Protein AF-A0A9J5Y6E5-F1 (afdb_monomer_lite)

InterPro domains:
  IPR007708 Lariat debranching enzyme, C-terminal [PF05011] (77-198)
  IPR007708 Lariat debranching enzyme, C-terminal [SM01124] (69-201)

Foldseek 3Di:
DDDDDDDPPPPAPAWDDFAADPDDPPPDPCVVCNVVRNPTDPVVNVVCLVVVDQEDEYEDPQDWDWDWAAHPPPRRIYTYTYAHDPDPPGRRDDDDDDDDDDDPPADFADLVVLLVCLQCLVQPDLDPDDGDCPPRDPDSVVSSVVSVVLCVVPNGGQDDDDDPDDDDDPVDDDDPPPCPDDDDRVSVVVSCVSSVHDPPNCVNVVVVVVVVVPDDDDDDDDDDDD

Organism: Solanum commersonii (NCBI:txid4109)

Radius of gyration: 23.19 Å; chains: 1; bounding box: 57×56×61 Å

Secondary structure (DSSP, 8-state):
---S------------B----S-----SSSHHHHHTT--B-HHHHHHHHHH--SEEEEESSSS-EEEEEE-TTTS-EEEEEEE--S-TT------------SS----B--HHHHHHHHHHGGG--SSSSPP--TT-----HHHHHHHHHHHHHH-SBPPPP---SPPP-TTS---S------PPPHHHHHHHHHTT---GGGHHHHHHHHHHHT------------

Sequence (226 aa):
VIQKGSAIFLKLILCDVIGSFTSCSLHEVCGAKIQEGTLGSKPAAKLLGKLRPPYWFSANLHYKFASLIQHERDGHSTKFLALDKCLPGRNFLHVIEIESRPGPHELQLDEEWLAITRKFNVVLPLKIRNANYNNVHLDIEQCRQFVRNKLQTRGSKSFEFVQTTPCYKPSQPVADAVFHGFYKNPQTKALLQFLELKYLLNKMSESRKLATSLAPLISGYSSFVP

pLDDT: mean 73.41, std 22.21, range [23.5, 97.56]

Structure (mmCIF, N/CA/C/O backbone):
data_AF-A0A9J5Y6E5-F1
#
_entry.id   AF-A0A9J5Y6E5-F1
#
loop_
_atom_site.group_PDB
_atom_site.id
_atom_site.type_symbol
_atom_site.label_atom_id
_atom_site.label_alt_id
_atom_site.label_comp_id
_atom_site.label_asym_id
_atom_site.label_entity_id
_atom_site.label_seq_id
_atom_site.pdbx_PDB_ins_code
_atom_site.Cartn_x
_atom_site.Cartn_y
_atom_site.Cartn_z
_atom_site.occupancy
_atom_site.B_iso_or_equiv
_atom_site.auth_seq_id
_atom_site.auth_comp_id
_atom_site.auth_asym_id
_atom_site.auth_atom_id
_atom_site.pdbx_PDB_model_num
ATOM 1 N N . VAL A 1 1 ? -2.997 -26.021 -11.895 1.00 27.75 1 VAL A N 1
ATOM 2 C CA . VAL A 1 1 ? -2.319 -26.553 -10.692 1.00 27.75 1 VAL A CA 1
ATOM 3 C C . VAL A 1 1 ? -1.356 -25.485 -10.199 1.00 27.75 1 VAL A C 1
ATOM 5 O O . VAL A 1 1 ? -0.268 -25.369 -10.735 1.00 27.75 1 VAL A O 1
ATOM 8 N N . ILE A 1 2 ? -1.798 -24.626 -9.279 1.00 25.48 2 ILE A N 1
ATOM 9 C CA . ILE A 1 2 ? -0.928 -23.661 -8.592 1.00 25.48 2 ILE A CA 1
ATOM 10 C C . ILE A 1 2 ? -0.803 -24.205 -7.171 1.00 25.48 2 ILE A C 1
ATOM 12 O O . ILE A 1 2 ? -1.691 -24.019 -6.343 1.00 25.48 2 ILE A O 1
ATOM 16 N N . GLN A 1 3 ? 0.226 -25.019 -6.946 1.00 23.50 3 GLN A N 1
ATOM 17 C CA . GLN A 1 3 ? 0.573 -25.521 -5.623 1.00 23.50 3 GLN A CA 1
ATOM 18 C C . GLN A 1 3 ? 1.440 -24.481 -4.906 1.00 23.50 3 GLN A C 1
ATOM 20 O O . GLN A 1 3 ? 2.432 -24.030 -5.460 1.00 23.50 3 GLN A O 1
ATOM 25 N N . LYS A 1 4 ? 1.035 -24.172 -3.667 1.00 27.47 4 LYS A N 1
ATOM 26 C CA . LYS A 1 4 ? 1.800 -23.602 -2.541 1.00 27.47 4 LYS A CA 1
ATOM 27 C C . LYS A 1 4 ? 2.600 -22.307 -2.793 1.00 27.47 4 LYS A C 1
ATOM 29 O O . LYS A 1 4 ? 3.643 -22.307 -3.427 1.00 27.47 4 LYS A O 1
ATOM 34 N N . GLY A 1 5 ? 2.177 -21.234 -2.115 1.00 28.88 5 GLY A N 1
ATOM 35 C CA . GLY A 1 5 ? 3.107 -20.222 -1.589 1.00 28.88 5 GLY A CA 1
ATOM 36 C C . GLY A 1 5 ? 3.267 -18.905 -2.353 1.00 28.88 5 GLY A C 1
ATOM 37 O O . GLY A 1 5 ? 4.147 -18.126 -2.005 1.00 28.88 5 GLY A O 1
ATOM 38 N N . SER A 1 6 ? 2.442 -18.594 -3.354 1.00 25.05 6 SER A N 1
ATOM 39 C CA . SER A 1 6 ? 2.534 -17.299 -4.048 1.00 25.05 6 SER A CA 1
ATOM 40 C C . SER A 1 6 ? 1.837 -16.182 -3.261 1.00 25.05 6 SER A C 1
ATOM 42 O O . SER A 1 6 ? 0.631 -15.973 -3.387 1.00 25.05 6 SER A O 1
ATOM 44 N N . ALA A 1 7 ? 2.595 -15.437 -2.455 1.00 28.09 7 ALA A N 1
ATOM 45 C CA . ALA A 1 7 ? 2.129 -14.184 -1.867 1.00 28.09 7 ALA A CA 1
ATOM 46 C C . ALA A 1 7 ? 2.185 -13.064 -2.923 1.00 28.09 7 ALA A C 1
ATOM 48 O O . ALA A 1 7 ? 3.253 -12.571 -3.278 1.00 28.09 7 ALA A O 1
ATOM 49 N N . ILE A 1 8 ? 1.024 -12.651 -3.434 1.00 25.92 8 ILE A N 1
ATOM 50 C CA . ILE A 1 8 ? 0.902 -11.479 -4.310 1.00 25.92 8 ILE A CA 1
ATOM 51 C C . ILE A 1 8 ? 0.836 -10.240 -3.411 1.00 25.92 8 ILE A C 1
ATOM 53 O O . ILE A 1 8 ? -0.225 -9.887 -2.897 1.00 25.92 8 ILE A O 1
ATOM 57 N N . PHE A 1 9 ? 1.966 -9.561 -3.208 1.00 28.69 9 PHE A N 1
ATOM 58 C CA . PHE A 1 9 ? 1.969 -8.226 -2.606 1.00 28.69 9 PHE A CA 1
ATOM 59 C C . PHE A 1 9 ? 1.496 -7.204 -3.643 1.00 28.69 9 PHE A C 1
ATOM 61 O O . PHE A 1 9 ? 2.287 -6.632 -4.390 1.00 28.69 9 PHE A O 1
ATOM 68 N N . LEU A 1 10 ? 0.187 -6.953 -3.694 1.00 25.31 10 LEU A N 1
ATOM 69 C CA . LEU A 1 10 ? -0.365 -5.864 -4.493 1.00 25.31 10 LEU A CA 1
ATOM 70 C C . LEU A 1 10 ? -0.386 -4.568 -3.668 1.00 25.31 10 LEU A C 1
ATOM 72 O O . LEU A 1 10 ? -1.420 -4.134 -3.169 1.00 25.31 10 LEU A O 1
ATOM 76 N N . LYS A 1 11 ? 0.775 -3.922 -3.541 1.00 30.53 11 LYS A N 1
ATOM 77 C CA . LYS A 1 11 ? 0.840 -2.480 -3.271 1.00 30.53 11 LYS A CA 1
ATOM 78 C C . LYS A 1 11 ? 1.456 -1.814 -4.494 1.00 30.53 11 LYS A C 1
ATOM 80 O O . LYS A 1 11 ? 2.628 -1.461 -4.510 1.00 30.53 11 LYS A O 1
ATOM 85 N N . LEU A 1 12 ? 0.643 -1.687 -5.542 1.00 29.25 12 LEU A N 1
ATOM 86 C CA . LEU A 1 12 ? 0.927 -0.821 -6.684 1.00 29.25 12 LEU A CA 1
ATOM 87 C C . LEU A 1 12 ? 0.921 0.631 -6.184 1.00 29.25 12 LEU A C 1
ATOM 89 O O . LEU A 1 12 ? -0.093 1.321 -6.233 1.00 29.25 12 LEU A O 1
ATOM 93 N N . ILE A 1 13 ? 2.061 1.104 -5.680 1.00 32.75 13 ILE A N 1
ATOM 94 C CA . ILE A 1 13 ? 2.377 2.528 -5.763 1.00 32.75 13 ILE A CA 1
ATOM 95 C C . ILE A 1 13 ? 2.759 2.752 -7.226 1.00 32.75 13 ILE A C 1
ATOM 97 O O . ILE A 1 13 ? 3.904 2.577 -7.631 1.00 32.75 13 ILE A O 1
ATOM 101 N N . LEU A 1 14 ? 1.750 3.072 -8.035 1.00 34.53 14 LEU A N 1
ATOM 102 C CA . LEU A 1 14 ? 1.916 3.626 -9.375 1.00 34.53 14 LEU A CA 1
ATOM 103 C C . LEU A 1 14 ? 2.527 5.022 -9.219 1.00 34.53 14 LEU A C 1
ATOM 105 O O . LEU A 1 14 ? 1.809 6.008 -9.113 1.00 34.53 14 LEU A O 1
ATOM 109 N N . CYS A 1 15 ? 3.848 5.092 -9.096 1.00 36.81 15 CYS A N 1
ATOM 110 C CA . CYS A 1 15 ? 4.644 6.302 -9.268 1.00 36.81 15 CYS A CA 1
ATOM 111 C C . CYS A 1 15 ? 6.101 5.864 -9.428 1.00 36.81 15 CYS A C 1
ATOM 113 O O . CYS A 1 15 ? 6.748 5.477 -8.455 1.00 36.81 15 CYS A O 1
ATOM 115 N N . ASP A 1 16 ? 6.567 5.882 -10.675 1.00 44.91 16 ASP A N 1
ATOM 116 C CA . ASP A 1 16 ? 7.889 5.432 -11.121 1.00 44.91 16 ASP A CA 1
ATOM 117 C C . ASP A 1 16 ? 9.028 5.999 -10.257 1.00 44.91 16 ASP A C 1
ATOM 119 O O . ASP A 1 16 ? 8.952 7.135 -9.817 1.00 44.91 16 ASP A O 1
ATOM 123 N N . VAL A 1 17 ? 10.114 5.263 -10.022 1.00 40.81 17 VAL A N 1
ATOM 124 C CA . VAL A 1 17 ? 11.347 5.807 -9.419 1.00 40.81 17 VAL A CA 1
ATOM 125 C C . VAL A 1 17 ? 12.462 5.650 -10.425 1.00 40.81 17 VAL A C 1
ATOM 127 O O . VAL A 1 17 ? 12.834 4.514 -10.696 1.00 40.81 17 VAL A O 1
ATOM 130 N N . ILE A 1 18 ? 13.001 6.750 -10.961 1.00 49.41 18 ILE A N 1
ATOM 131 C CA . ILE A 1 18 ? 14.228 6.697 -11.763 1.00 49.41 18 ILE A CA 1
ATOM 132 C C . ILE A 1 18 ? 15.154 7.873 -11.402 1.00 49.41 18 ILE A C 1
ATOM 134 O O . ILE A 1 18 ? 15.136 8.934 -12.008 1.00 49.41 18 ILE A O 1
ATOM 138 N N . GLY A 1 19 ? 15.977 7.677 -10.369 1.00 43.94 19 GLY A N 1
ATOM 139 C CA . GLY A 1 19 ? 17.182 8.486 -10.143 1.00 43.94 19 GLY A CA 1
ATOM 140 C C . GLY A 1 19 ? 18.378 7.887 -10.889 1.00 43.94 19 GLY A C 1
ATOM 141 O O . GLY A 1 19 ? 18.313 6.729 -11.282 1.00 43.94 19 GLY A O 1
ATOM 142 N N . SER A 1 20 ? 19.434 8.681 -11.087 1.00 40.78 20 SER A N 1
ATOM 143 C CA . SER A 1 20 ? 20.633 8.420 -11.903 1.00 40.78 20 SER A CA 1
ATOM 144 C C . SER A 1 20 ? 21.049 6.944 -12.006 1.00 40.78 20 SER A C 1
ATOM 146 O O . SER A 1 20 ? 21.792 6.438 -11.168 1.00 40.78 20 SER A O 1
ATOM 148 N N . PHE A 1 21 ? 20.599 6.256 -13.057 1.00 43.38 21 PHE A N 1
ATOM 149 C CA . PHE A 1 21 ? 21.116 4.939 -13.420 1.00 43.38 21 PHE A CA 1
ATOM 150 C C . PHE A 1 21 ? 22.245 5.123 -14.426 1.00 43.38 21 PHE A C 1
ATOM 152 O O . PHE A 1 21 ? 22.060 5.725 -15.485 1.00 43.38 21 PHE A O 1
ATOM 159 N N . THR A 1 22 ? 23.422 4.598 -14.106 1.00 37.22 22 THR A N 1
ATOM 160 C CA . THR A 1 22 ? 24.497 4.457 -15.079 1.00 37.22 22 THR A CA 1
ATOM 161 C C . THR A 1 22 ? 24.129 3.340 -16.059 1.00 37.22 22 THR A C 1
ATOM 163 O O . THR A 1 22 ? 23.853 2.213 -15.663 1.00 37.22 22 THR A O 1
ATOM 166 N N . SER A 1 23 ? 24.136 3.682 -17.352 1.00 39.38 23 SER A N 1
ATOM 167 C CA . SER A 1 23 ? 23.996 2.784 -18.508 1.00 39.38 23 SER A CA 1
ATOM 168 C C . SER A 1 23 ? 22.612 2.134 -18.713 1.00 39.38 23 SER A C 1
ATOM 170 O O . SER A 1 23 ? 22.350 1.021 -18.258 1.00 39.38 23 SER A O 1
ATOM 172 N N . CYS A 1 24 ? 21.757 2.756 -19.536 1.00 42.69 24 CYS A N 1
ATOM 173 C 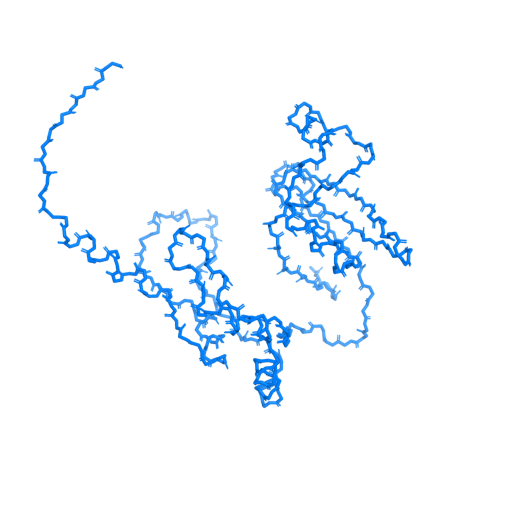CA . CYS A 1 24 ? 20.742 2.002 -20.277 1.00 42.69 24 CYS A CA 1
ATOM 174 C C . CYS A 1 24 ? 20.360 2.673 -21.607 1.00 42.69 24 CYS A C 1
ATOM 176 O O . CYS A 1 24 ? 20.047 3.864 -21.652 1.00 42.69 24 CYS A O 1
ATOM 178 N N . SER A 1 25 ? 20.352 1.879 -22.678 1.00 41.59 25 SER A N 1
ATOM 179 C CA . SER A 1 25 ? 19.931 2.239 -24.035 1.00 41.59 25 SER A CA 1
ATOM 180 C C . SER A 1 25 ? 18.402 2.362 -24.130 1.00 41.59 25 SER A C 1
ATOM 182 O O . SER A 1 25 ? 17.733 1.527 -24.733 1.00 41.59 25 SER A O 1
ATOM 184 N N . LEU A 1 26 ? 17.820 3.391 -23.508 1.00 47.84 26 LEU A N 1
ATOM 185 C CA . LEU A 1 26 ? 16.434 3.800 -23.762 1.00 47.84 26 LEU A CA 1
ATOM 186 C C . LEU A 1 26 ? 16.409 4.684 -25.017 1.00 47.84 26 LEU A C 1
ATOM 188 O O . LEU A 1 26 ? 16.769 5.859 -24.961 1.00 47.84 26 LEU A O 1
ATOM 192 N N . HIS A 1 27 ? 16.015 4.106 -26.154 1.00 48.53 27 HIS A N 1
ATOM 193 C CA . HIS A 1 27 ? 15.982 4.804 -27.442 1.00 48.53 27 HIS A CA 1
ATOM 194 C C . HIS A 1 27 ? 14.994 5.994 -27.428 1.00 48.53 27 HIS A C 1
ATOM 196 O O . HIS A 1 27 ? 13.832 5.863 -27.036 1.00 48.53 27 HIS A O 1
ATOM 202 N N . GLU A 1 28 ? 15.527 7.149 -27.836 1.00 45.44 28 GLU A N 1
ATOM 203 C CA . GLU A 1 28 ? 14.965 8.458 -28.235 1.00 45.44 28 GLU A CA 1
ATOM 204 C C . GLU A 1 28 ? 13.868 9.173 -27.418 1.00 45.44 28 GLU A C 1
ATOM 206 O O . GLU A 1 28 ? 13.916 10.397 -27.353 1.00 45.44 28 GLU A O 1
ATOM 211 N N . VAL A 1 29 ? 12.924 8.516 -26.732 1.00 49.75 29 VAL A N 1
ATOM 212 C CA . VAL A 1 29 ? 11.804 9.248 -26.077 1.00 49.75 29 VAL A CA 1
ATOM 213 C C . VAL A 1 29 ? 12.114 9.670 -24.635 1.00 49.75 29 VAL A C 1
ATOM 215 O O . VAL A 1 29 ? 11.637 10.699 -24.158 1.00 49.75 29 VAL A O 1
ATOM 218 N N . CYS A 1 30 ? 12.932 8.896 -23.920 1.00 51.22 30 CYS A N 1
ATOM 219 C CA . CYS A 1 30 ? 13.305 9.188 -22.528 1.00 51.22 30 CYS A CA 1
ATOM 220 C C . CYS A 1 30 ? 14.763 9.633 -22.361 1.00 51.22 30 CYS A C 1
ATOM 222 O O . CYS A 1 30 ? 15.149 9.983 -21.248 1.00 51.22 30 CYS A O 1
ATOM 224 N N . GLY A 1 31 ? 15.557 9.652 -23.439 1.00 55.81 31 GLY A N 1
ATOM 225 C CA . GLY A 1 31 ? 17.000 9.913 -23.391 1.00 55.81 31 GLY A CA 1
ATOM 226 C C . GLY A 1 31 ? 17.358 11.209 -22.659 1.00 55.81 31 GLY A C 1
ATOM 227 O O . GLY A 1 31 ? 18.171 11.178 -21.739 1.00 55.81 31 GLY A O 1
ATOM 228 N N . ALA A 1 32 ? 16.672 12.314 -22.973 1.00 56.31 32 ALA A N 1
ATOM 229 C CA . ALA A 1 32 ? 16.900 13.607 -22.321 1.00 56.31 32 ALA A CA 1
ATOM 230 C C . ALA A 1 32 ? 16.587 13.580 -20.811 1.00 56.31 32 ALA A C 1
ATOM 232 O O . ALA A 1 32 ? 17.405 13.992 -19.997 1.00 56.31 32 ALA A O 1
ATOM 233 N N . LYS A 1 33 ? 15.446 13.003 -20.403 1.00 52.47 33 LYS A N 1
ATOM 234 C CA . LYS A 1 33 ? 15.052 12.917 -18.980 1.00 52.47 33 LYS A CA 1
ATOM 235 C C . LYS A 1 33 ? 15.934 11.970 -18.167 1.00 52.47 33 LYS A C 1
ATOM 237 O O . LYS A 1 33 ? 16.063 12.137 -16.958 1.00 52.47 33 LYS A O 1
ATOM 242 N N . ILE A 1 34 ? 16.512 10.958 -18.811 1.00 61.00 34 ILE A N 1
ATOM 243 C CA . ILE A 1 34 ? 17.475 10.047 -18.183 1.00 61.00 34 ILE A CA 1
ATOM 244 C C . ILE A 1 34 ? 18.799 10.772 -17.959 1.00 61.00 34 ILE A C 1
ATOM 246 O O . ILE A 1 34 ? 19.334 10.706 -16.857 1.00 61.00 34 ILE A O 1
ATOM 250 N N . GLN A 1 35 ? 19.288 11.500 -18.968 1.00 53.88 35 GLN A N 1
ATOM 251 C CA . GLN A 1 35 ? 20.511 12.303 -18.866 1.00 53.88 35 GLN A CA 1
ATOM 252 C C . GLN A 1 35 ? 20.385 13.410 -17.811 1.00 53.88 35 GLN A C 1
ATOM 254 O O . GLN A 1 35 ? 21.325 13.653 -17.061 1.00 53.88 35 GLN A O 1
ATOM 259 N N . GLU A 1 36 ? 19.207 14.024 -17.691 1.00 60.44 36 GLU A N 1
ATOM 260 C CA . GLU A 1 36 ? 18.899 15.010 -16.649 1.00 60.44 36 GLU A CA 1
ATOM 261 C C . GLU A 1 36 ? 18.598 14.389 -15.269 1.00 60.44 36 GLU A C 1
ATOM 263 O O . GLU A 1 36 ? 18.453 15.114 -14.285 1.00 60.44 36 GLU A O 1
ATOM 268 N N . GLY A 1 37 ? 18.449 13.061 -15.170 1.00 63.09 37 GLY A N 1
ATOM 269 C CA . GLY A 1 37 ? 18.060 12.380 -13.929 1.00 63.09 37 GLY A CA 1
ATOM 270 C C . GLY A 1 37 ? 16.654 12.748 -13.425 1.00 63.09 37 GLY A C 1
ATOM 271 O O . GLY A 1 37 ? 16.382 12.676 -12.226 1.00 63.09 37 GLY A O 1
ATOM 272 N N . THR A 1 38 ? 15.760 13.183 -14.319 1.00 66.50 38 THR A N 1
ATOM 273 C CA . THR A 1 38 ? 14.402 13.663 -14.000 1.00 66.50 38 THR A CA 1
ATOM 274 C C . THR A 1 38 ? 13.301 12.647 -14.297 1.00 66.50 38 THR A C 1
ATOM 276 O O . THR A 1 38 ? 12.125 12.930 -14.052 1.00 66.50 38 THR A O 1
ATOM 279 N N . LEU A 1 39 ? 13.645 11.471 -14.828 1.00 72.69 39 LEU A N 1
ATOM 280 C CA . LEU A 1 39 ? 12.666 10.443 -15.162 1.00 72.69 39 LEU A CA 1
ATOM 281 C C . LEU A 1 39 ? 11.998 9.868 -13.890 1.00 72.69 39 LEU A C 1
ATOM 283 O O . LEU A 1 39 ? 12.629 9.591 -12.879 1.00 72.69 39 LEU A O 1
ATOM 287 N N . GLY A 1 40 ? 10.682 9.673 -13.926 1.00 78.06 40 GLY A N 1
ATOM 288 C CA . GLY A 1 40 ? 9.920 9.139 -12.794 1.00 78.06 40 GLY A CA 1
ATOM 289 C C . GLY A 1 40 ? 9.526 10.169 -11.723 1.00 78.06 40 GLY A C 1
ATOM 290 O O . GLY A 1 40 ? 9.392 11.364 -11.973 1.00 78.06 40 GLY A O 1
ATOM 291 N N . SER A 1 41 ? 9.239 9.684 -10.518 1.00 84.25 41 SER A N 1
ATOM 292 C CA . SER A 1 41 ? 8.577 10.395 -9.423 1.00 84.25 41 SER A CA 1
ATOM 293 C C . SER A 1 41 ? 9.565 10.733 -8.310 1.00 84.25 41 SER A C 1
ATOM 295 O O . SER A 1 41 ? 10.013 9.873 -7.547 1.00 84.25 41 SER A O 1
ATOM 297 N N . LYS A 1 42 ? 9.860 12.031 -8.164 1.00 84.44 42 LYS A N 1
ATOM 298 C CA . LYS A 1 42 ? 10.717 12.561 -7.088 1.00 84.44 42 LYS A CA 1
ATOM 299 C C . LYS A 1 42 ? 10.244 12.145 -5.679 1.00 84.44 42 LYS A C 1
ATOM 301 O O . LYS A 1 42 ? 11.087 11.732 -4.881 1.00 84.44 42 LYS A O 1
ATOM 306 N N . PRO A 1 43 ? 8.936 12.198 -5.335 1.00 85.81 43 PRO A N 1
ATOM 307 C CA . PRO A 1 43 ? 8.451 11.688 -4.050 1.00 85.81 43 PRO A CA 1
ATOM 308 C C . PRO A 1 43 ? 8.746 10.203 -3.836 1.00 85.81 43 PRO A C 1
ATOM 310 O O . PRO A 1 43 ? 9.165 9.816 -2.746 1.00 85.81 43 PRO A O 1
ATOM 313 N N . ALA A 1 44 ? 8.563 9.379 -4.869 1.00 86.56 44 ALA A N 1
ATOM 314 C CA . ALA A 1 44 ? 8.817 7.949 -4.783 1.00 86.56 44 ALA A CA 1
ATOM 315 C C . ALA A 1 44 ? 10.319 7.659 -4.620 1.00 86.56 44 ALA A C 1
ATOM 317 O O . ALA A 1 44 ? 10.685 6.843 -3.780 1.00 86.56 44 ALA A O 1
ATOM 318 N N . ALA A 1 45 ? 11.195 8.400 -5.311 1.00 85.69 45 ALA A N 1
ATOM 319 C CA . ALA A 1 45 ? 12.646 8.309 -5.128 1.00 85.69 45 ALA A CA 1
ATOM 320 C C . ALA A 1 45 ? 13.064 8.659 -3.690 1.00 85.69 45 ALA A C 1
ATOM 322 O O . ALA A 1 45 ? 13.849 7.946 -3.064 1.00 85.69 45 ALA A O 1
ATOM 323 N N . LYS A 1 46 ? 12.467 9.713 -3.117 1.00 88.62 46 LYS A N 1
ATOM 324 C CA . LYS A 1 46 ? 12.674 10.087 -1.711 1.00 88.62 46 LYS A CA 1
ATOM 325 C C . LYS A 1 46 ? 12.198 8.995 -0.749 1.00 88.62 46 LYS A C 1
ATOM 327 O O . LYS A 1 46 ? 12.843 8.773 0.273 1.00 88.62 46 LYS A O 1
ATOM 332 N N . LEU A 1 47 ? 11.081 8.326 -1.043 1.00 90.88 47 LEU A N 1
ATOM 333 C CA . LEU A 1 47 ? 10.596 7.196 -0.244 1.00 90.88 47 LEU A CA 1
ATOM 334 C C . LEU A 1 47 ? 11.511 5.980 -0.366 1.00 90.88 47 LEU A C 1
ATOM 336 O O . LEU A 1 47 ? 11.825 5.381 0.655 1.00 90.88 47 LEU A O 1
ATOM 340 N N . LEU A 1 48 ? 11.985 5.655 -1.568 1.00 89.81 48 LEU A N 1
ATOM 341 C CA . LEU A 1 48 ? 12.929 4.567 -1.795 1.00 89.81 48 LEU A CA 1
ATOM 342 C C . LEU A 1 48 ? 14.216 4.769 -0.985 1.00 89.81 48 LEU A C 1
ATOM 344 O O . LEU A 1 48 ? 14.626 3.859 -0.271 1.00 89.81 48 LEU A O 1
ATOM 348 N N . GLY A 1 49 ? 14.807 5.967 -1.031 1.00 89.00 49 GLY A N 1
ATOM 349 C CA . GLY A 1 49 ? 16.019 6.279 -0.264 1.00 89.00 49 GLY A CA 1
ATOM 350 C C . GLY A 1 49 ? 15.810 6.281 1.256 1.00 89.00 49 GLY A C 1
ATOM 351 O O . GLY A 1 49 ? 16.749 6.037 2.007 1.00 89.00 49 GLY A O 1
ATOM 352 N N . LYS A 1 50 ? 14.580 6.526 1.731 1.00 91.06 50 LYS A N 1
ATOM 353 C CA . LYS A 1 50 ? 14.237 6.477 3.162 1.00 91.06 50 LYS A CA 1
ATOM 354 C C . LYS A 1 50 ? 13.937 5.063 3.655 1.00 91.06 50 LYS A C 1
ATOM 356 O O . LYS A 1 50 ? 14.492 4.642 4.664 1.00 91.06 50 LYS A O 1
ATOM 361 N N . LEU A 1 51 ? 13.034 4.363 2.970 1.00 91.81 51 LEU A N 1
ATOM 362 C CA . LEU A 1 51 ? 12.521 3.053 3.376 1.00 91.81 51 LEU A CA 1
ATOM 363 C C . LEU A 1 51 ? 13.498 1.926 3.043 1.00 91.81 51 LEU A C 1
ATOM 365 O O . LEU A 1 51 ? 13.542 0.944 3.773 1.00 91.81 51 LEU A O 1
ATOM 369 N N . ARG A 1 52 ? 14.264 2.074 1.953 1.00 92.12 52 ARG A N 1
ATOM 370 C CA . ARG A 1 52 ? 15.308 1.139 1.507 1.00 92.12 52 ARG A CA 1
ATOM 371 C C . ARG A 1 52 ? 14.847 -0.331 1.536 1.00 92.12 52 ARG A C 1
ATOM 373 O O . ARG A 1 52 ? 15.530 -1.174 2.114 1.00 92.12 52 ARG A O 1
ATOM 380 N N . PRO A 1 53 ? 13.670 -0.657 0.965 1.00 93.38 53 PRO A N 1
ATOM 381 C CA . PRO A 1 53 ? 13.139 -2.012 1.023 1.00 93.38 53 PRO A CA 1
ATOM 382 C C . PRO A 1 53 ? 14.025 -2.983 0.227 1.00 93.38 53 PRO A C 1
ATOM 384 O O . PRO A 1 53 ? 14.687 -2.567 -0.721 1.00 93.38 53 PRO A O 1
ATOM 387 N N . PRO A 1 54 ? 14.000 -4.292 0.517 1.00 92.19 54 PRO A N 1
ATOM 388 C CA . PRO A 1 54 ? 14.758 -5.281 -0.258 1.00 92.19 54 PRO A CA 1
ATOM 389 C C . PRO A 1 54 ? 14.302 -5.369 -1.724 1.00 92.19 54 PRO A C 1
ATOM 391 O O . PRO A 1 54 ? 15.102 -5.670 -2.610 1.00 92.19 54 PRO A O 1
ATOM 394 N N . TYR A 1 55 ? 13.029 -5.062 -1.989 1.00 93.25 55 TYR A N 1
ATOM 395 C CA . TYR A 1 55 ? 12.428 -5.065 -3.319 1.00 93.25 55 TYR A CA 1
ATOM 396 C C . TYR A 1 55 ? 11.615 -3.790 -3.557 1.00 93.25 55 TYR A C 1
ATOM 398 O O . TYR A 1 55 ? 10.915 -3.318 -2.659 1.00 93.25 55 TYR A O 1
ATOM 406 N N . TRP A 1 56 ? 11.670 -3.263 -4.780 1.00 93.50 56 TRP A N 1
ATOM 407 C CA . TRP A 1 56 ? 10.822 -2.164 -5.239 1.00 93.50 56 TRP A CA 1
ATOM 408 C C . TRP A 1 56 ? 10.229 -2.499 -6.605 1.00 93.50 56 TRP A C 1
ATOM 410 O O . TRP A 1 56 ? 10.952 -2.603 -7.596 1.00 93.50 56 TRP A O 1
ATOM 420 N N . PHE A 1 57 ? 8.907 -2.646 -6.661 1.00 91.75 57 PHE A N 1
ATOM 421 C CA . PHE A 1 57 ? 8.191 -2.937 -7.900 1.00 91.75 57 PHE A CA 1
ATOM 422 C C . PHE A 1 57 ? 7.560 -1.673 -8.460 1.00 91.75 57 PHE A C 1
ATOM 424 O O . PHE A 1 57 ? 6.959 -0.885 -7.729 1.00 91.75 57 PHE A O 1
ATOM 431 N N . SER A 1 58 ? 7.686 -1.492 -9.768 1.00 88.50 58 SER A N 1
ATOM 432 C CA . SER A 1 58 ? 7.089 -0.380 -10.488 1.00 88.50 58 SER A CA 1
ATOM 433 C C . SER A 1 58 ? 6.456 -0.850 -11.796 1.00 88.50 58 SER A C 1
ATOM 435 O O . SER A 1 58 ? 6.694 -1.955 -12.280 1.00 88.50 58 SER A O 1
ATOM 437 N N . ALA A 1 59 ? 5.595 -0.019 -12.350 1.00 82.25 59 ALA A N 1
ATOM 438 C CA . ALA A 1 59 ? 4.943 -0.203 -13.635 1.00 82.25 59 ALA A CA 1
ATOM 439 C C . ALA A 1 59 ? 4.389 1.163 -14.025 1.00 82.25 59 ALA A C 1
ATOM 441 O O . ALA A 1 59 ? 3.917 1.856 -13.126 1.00 82.25 59 ALA A O 1
ATOM 442 N N . ASN A 1 60 ? 4.448 1.509 -15.316 1.00 80.81 60 ASN A N 1
ATOM 443 C CA . ASN A 1 60 ? 3.782 2.651 -15.980 1.00 80.81 60 ASN A CA 1
ATOM 444 C C . ASN A 1 60 ? 4.522 3.010 -17.282 1.00 80.81 60 ASN A C 1
ATOM 446 O O . ASN A 1 60 ? 3.898 3.302 -18.293 1.00 80.81 60 ASN A O 1
ATOM 450 N N . LEU A 1 61 ? 5.853 2.887 -17.298 1.00 80.69 61 LEU A N 1
ATOM 451 C CA . LEU A 1 61 ? 6.686 3.197 -18.472 1.00 80.69 61 LEU A CA 1
ATOM 452 C C . LEU A 1 61 ? 6.586 2.178 -19.624 1.00 80.69 61 LEU A C 1
ATOM 454 O O . LEU A 1 61 ? 7.250 2.348 -20.641 1.00 80.69 61 LEU A O 1
ATOM 458 N N . HIS A 1 62 ? 5.761 1.133 -19.478 1.00 83.25 62 HIS A N 1
ATOM 459 C CA . HIS A 1 62 ? 5.546 0.082 -20.485 1.00 83.25 62 HIS A CA 1
ATOM 460 C C . HIS A 1 62 ? 6.854 -0.534 -21.006 1.00 83.25 62 HIS A C 1
ATOM 462 O O . HIS A 1 62 ? 7.023 -0.751 -22.206 1.00 83.25 62 HIS A O 1
ATOM 468 N N . TYR A 1 63 ? 7.789 -0.773 -20.088 1.00 82.44 63 TYR A N 1
ATOM 469 C CA . TYR A 1 63 ? 9.077 -1.377 -20.380 1.00 82.44 63 TYR A CA 1
ATOM 470 C C . TYR A 1 63 ? 9.534 -2.190 -19.173 1.00 82.44 63 TYR A C 1
ATOM 472 O O . TYR A 1 63 ? 9.504 -1.701 -18.039 1.00 82.44 63 TYR A O 1
ATOM 480 N N . LYS A 1 64 ? 9.952 -3.437 -19.412 1.00 85.50 64 LYS A N 1
ATOM 481 C CA . LYS A 1 64 ? 10.529 -4.269 -18.357 1.00 85.50 64 LYS A CA 1
ATOM 482 C C . LYS A 1 64 ? 11.965 -3.829 -18.093 1.00 85.50 64 LYS A C 1
ATOM 484 O O . LYS A 1 64 ? 12.810 -3.919 -18.976 1.00 85.50 64 LYS A O 1
ATOM 489 N N . PHE A 1 65 ? 12.252 -3.425 -16.862 1.00 86.50 65 PHE A N 1
ATOM 490 C CA . PHE A 1 65 ? 13.584 -2.989 -16.451 1.00 86.50 65 PHE A CA 1
ATOM 491 C C . PHE A 1 65 ? 13.901 -3.517 -15.058 1.00 86.50 65 PHE A C 1
ATOM 493 O O . PHE A 1 65 ? 13.087 -3.387 -14.149 1.00 86.50 65 PHE A O 1
ATOM 500 N N . ALA A 1 66 ? 15.078 -4.109 -14.889 1.00 90.88 66 ALA A N 1
ATOM 501 C CA . ALA A 1 66 ? 15.560 -4.581 -13.600 1.00 90.88 66 ALA A CA 1
ATOM 502 C C . ALA A 1 66 ? 16.874 -3.879 -13.269 1.00 90.88 66 ALA A C 1
ATOM 504 O O . ALA A 1 66 ? 17.738 -3.752 -14.133 1.00 90.88 66 ALA A O 1
ATOM 505 N N . SER A 1 67 ? 17.023 -3.436 -12.024 1.00 90.75 67 SER A N 1
ATOM 506 C CA . SER A 1 67 ? 18.247 -2.794 -11.548 1.00 90.75 67 SER A CA 1
ATOM 507 C C . SER A 1 67 ? 18.486 -3.101 -10.081 1.00 90.75 67 SER A C 1
ATOM 509 O O . SER A 1 67 ? 17.555 -3.373 -9.323 1.00 90.75 67 SER A O 1
ATOM 511 N N . LEU A 1 68 ? 19.745 -3.004 -9.669 1.00 91.38 68 LEU A N 1
ATOM 512 C CA . LEU A 1 68 ? 20.130 -2.998 -8.268 1.00 91.38 68 LEU A CA 1
ATOM 513 C C . LEU A 1 68 ? 20.391 -1.554 -7.838 1.00 91.38 68 LEU A C 1
ATOM 515 O O . LEU A 1 68 ? 21.150 -0.843 -8.489 1.00 91.38 68 LEU A O 1
ATOM 519 N N . ILE A 1 69 ? 19.735 -1.109 -6.772 1.00 89.50 69 ILE A N 1
ATOM 520 C CA . ILE A 1 69 ? 19.902 0.240 -6.229 1.00 89.50 69 ILE A CA 1
ATOM 521 C C . ILE A 1 69 ? 20.716 0.116 -4.954 1.00 89.50 69 ILE A C 1
ATOM 523 O O . ILE A 1 69 ? 20.229 -0.429 -3.964 1.00 89.50 69 ILE A O 1
ATOM 527 N N . GLN A 1 70 ? 21.957 0.591 -5.000 1.00 90.31 70 GLN A N 1
ATOM 528 C CA . GLN A 1 70 ? 22.870 0.549 -3.867 1.00 90.31 70 GLN A CA 1
ATOM 529 C C . GLN A 1 70 ? 22.581 1.719 -2.920 1.00 90.31 70 GLN A C 1
ATOM 531 O O . GLN A 1 70 ? 22.548 2.871 -3.350 1.00 90.31 70 GLN A O 1
ATOM 536 N N . HIS A 1 71 ? 22.386 1.437 -1.630 1.00 89.50 71 HIS A N 1
ATOM 537 C CA . HIS A 1 71 ? 22.234 2.470 -0.604 1.00 89.50 71 HIS A CA 1
ATOM 538 C C . HIS A 1 71 ? 23.575 2.693 0.098 1.00 89.50 71 HIS A C 1
ATOM 540 O O . HIS A 1 71 ? 24.152 1.759 0.650 1.00 89.50 71 HIS A O 1
ATOM 546 N N . GLU A 1 72 ? 24.061 3.935 0.109 1.00 79.12 72 GLU A N 1
ATOM 547 C CA . GLU A 1 72 ? 25.422 4.280 0.562 1.00 79.12 72 GLU A CA 1
ATOM 548 C C . GLU A 1 72 ? 25.700 3.940 2.030 1.00 79.12 72 GLU A C 1
ATOM 550 O O . GLU A 1 72 ? 26.828 3.632 2.399 1.00 79.12 72 GLU A O 1
ATOM 555 N N . ARG A 1 73 ? 24.675 4.015 2.885 1.00 71.38 73 ARG A N 1
ATOM 556 C CA . ARG A 1 73 ? 24.888 4.110 4.332 1.00 71.38 73 ARG A CA 1
ATOM 557 C C . ARG A 1 73 ? 25.201 2.770 5.013 1.00 71.38 73 ARG A C 1
ATOM 559 O O . ARG A 1 73 ? 25.860 2.788 6.038 1.00 71.38 73 ARG A O 1
ATOM 566 N N . ASP A 1 74 ? 24.779 1.643 4.430 1.00 73.31 74 ASP A N 1
ATOM 567 C CA . ASP A 1 74 ? 24.810 0.331 5.106 1.00 73.31 74 ASP A CA 1
ATOM 568 C C . ASP A 1 74 ? 25.138 -0.853 4.165 1.00 73.31 74 ASP A C 1
ATOM 570 O O . ASP A 1 74 ? 24.941 -2.010 4.526 1.00 73.31 74 ASP A O 1
ATOM 574 N N . GLY A 1 75 ? 25.539 -0.606 2.911 1.00 79.06 75 GLY A N 1
ATOM 575 C CA . GLY A 1 75 ? 25.776 -1.674 1.921 1.00 79.06 75 GLY A CA 1
ATOM 576 C C . GLY A 1 75 ? 24.516 -2.435 1.467 1.00 79.06 75 GLY A C 1
ATOM 577 O O . GLY A 1 75 ? 24.586 -3.271 0.565 1.00 79.06 75 GLY A O 1
ATOM 578 N N . HIS A 1 76 ? 23.353 -2.127 2.047 1.00 87.88 76 HIS A N 1
ATOM 579 C CA . HIS A 1 76 ? 22.059 -2.643 1.622 1.00 87.88 76 HIS A CA 1
ATOM 580 C C . HIS A 1 76 ? 21.731 -2.216 0.192 1.00 87.88 76 HIS A C 1
ATOM 582 O O . HIS A 1 76 ? 22.017 -1.095 -0.233 1.00 87.88 76 HIS A O 1
ATOM 588 N N . SER A 1 77 ? 21.060 -3.103 -0.536 1.00 92.69 77 SER A N 1
ATOM 589 C CA . SER A 1 77 ? 20.592 -2.838 -1.889 1.00 92.69 77 SER A CA 1
ATOM 590 C C . SER A 1 77 ? 19.110 -3.157 -2.040 1.00 92.69 77 SER A C 1
ATOM 592 O O . SER A 1 77 ? 18.573 -4.063 -1.400 1.00 92.69 77 SER A O 1
ATOM 594 N N . THR A 1 78 ? 18.441 -2.394 -2.898 1.00 93.38 78 THR A N 1
ATOM 595 C CA . THR A 1 78 ? 17.068 -2.668 -3.321 1.00 93.38 78 THR A CA 1
ATOM 596 C C . THR A 1 78 ? 17.083 -3.277 -4.712 1.00 93.38 78 THR A C 1
ATOM 598 O O . THR A 1 78 ? 17.608 -2.678 -5.651 1.00 93.38 78 THR A O 1
ATOM 601 N N . LYS A 1 79 ? 16.446 -4.438 -4.870 1.00 93.44 79 LYS A N 1
ATOM 602 C CA . LYS A 1 79 ? 16.161 -5.024 -6.182 1.00 93.44 79 LYS A CA 1
ATOM 603 C C . LYS A 1 79 ? 14.958 -4.303 -6.790 1.00 93.44 79 LYS A C 1
ATOM 605 O O . LYS A 1 79 ? 13.825 -4.478 -6.340 1.00 93.44 79 LYS A O 1
ATOM 610 N N . PHE A 1 80 ? 15.210 -3.463 -7.784 1.00 92.12 80 PHE A N 1
ATOM 611 C CA . PHE A 1 80 ? 14.186 -2.726 -8.512 1.00 92.12 80 PHE A CA 1
ATOM 612 C C . PHE A 1 80 ? 13.718 -3.525 -9.727 1.00 92.12 80 PHE A C 1
ATOM 614 O O . PHE A 1 80 ? 14.542 -4.014 -10.501 1.00 92.12 80 PHE A O 1
ATOM 621 N N . LEU A 1 81 ? 12.403 -3.616 -9.922 1.00 91.31 81 LEU A N 1
ATOM 622 C CA . LEU A 1 81 ? 11.802 -4.229 -11.102 1.00 91.31 81 LEU A CA 1
ATOM 623 C C . LEU A 1 81 ? 10.611 -3.401 -11.594 1.00 91.31 81 LEU A C 1
ATOM 625 O O . LEU A 1 81 ? 9.586 -3.309 -10.920 1.00 91.31 81 LEU A O 1
ATOM 629 N N . ALA A 1 82 ? 10.734 -2.853 -12.799 1.00 90.00 82 ALA A N 1
ATOM 630 C CA . ALA A 1 82 ? 9.627 -2.315 -13.573 1.00 90.00 82 ALA A CA 1
ATOM 631 C C . ALA A 1 82 ? 9.066 -3.385 -14.520 1.00 90.00 82 ALA A C 1
ATOM 633 O O . ALA A 1 82 ? 9.834 -4.106 -15.161 1.00 90.00 82 ALA A O 1
ATOM 634 N N . LEU A 1 83 ? 7.738 -3.484 -14.611 1.00 88.06 83 LEU A N 1
ATOM 635 C CA . LEU A 1 83 ? 7.037 -4.404 -15.512 1.00 88.06 83 LEU A CA 1
ATOM 636 C C . LEU A 1 83 ? 6.409 -3.676 -16.708 1.00 88.06 83 LEU A C 1
ATOM 638 O O . LEU A 1 83 ? 6.023 -2.507 -16.628 1.00 88.06 83 LEU A O 1
ATOM 642 N N . ASP A 1 84 ? 6.289 -4.405 -17.818 1.00 85.25 84 ASP A N 1
ATOM 643 C CA . ASP A 1 84 ? 5.605 -3.951 -19.030 1.00 85.25 84 ASP A CA 1
ATOM 644 C C . ASP A 1 84 ? 4.081 -4.150 -18.925 1.00 85.25 84 ASP A C 1
ATOM 646 O O . ASP A 1 84 ? 3.567 -4.835 -18.039 1.00 85.25 84 ASP A O 1
ATOM 650 N N . LYS A 1 85 ? 3.339 -3.558 -19.858 1.00 84.25 85 LYS A N 1
ATOM 651 C CA . LYS A 1 85 ? 1.896 -3.728 -19.993 1.00 84.25 85 LYS A CA 1
ATOM 652 C C . LYS A 1 85 ? 1.562 -5.131 -20.499 1.00 84.25 85 LYS A C 1
ATOM 654 O O . LYS A 1 85 ? 2.259 -5.670 -21.358 1.00 84.25 85 LYS A O 1
ATOM 659 N N . CYS A 1 86 ? 0.435 -5.671 -20.034 1.00 86.69 86 CYS A N 1
ATOM 660 C CA . CYS A 1 86 ? -0.139 -6.949 -20.464 1.00 86.69 86 CYS A CA 1
ATOM 661 C C . CYS A 1 86 ? -0.656 -6.902 -21.915 1.00 86.69 86 CYS A C 1
ATOM 663 O O . CYS A 1 86 ? -1.860 -6.951 -22.157 1.00 86.69 86 CYS A O 1
ATOM 665 N N . LEU A 1 87 ? 0.251 -6.750 -22.879 1.00 82.19 87 LEU A N 1
ATOM 666 C CA . LEU A 1 87 ? -0.019 -6.795 -24.313 1.00 82.19 87 LEU A CA 1
ATOM 667 C C . LEU A 1 87 ? 0.607 -8.054 -24.932 1.00 82.19 87 LEU A C 1
ATOM 669 O O . LEU A 1 87 ? 1.591 -8.573 -24.392 1.00 82.19 87 LEU A O 1
ATOM 673 N N . PRO A 1 88 ? 0.075 -8.538 -26.069 1.00 83.50 88 PRO A N 1
ATOM 674 C CA . PRO A 1 88 ? 0.653 -9.670 -26.786 1.00 83.50 88 PRO A CA 1
ATOM 675 C C . PRO A 1 88 ? 2.150 -9.47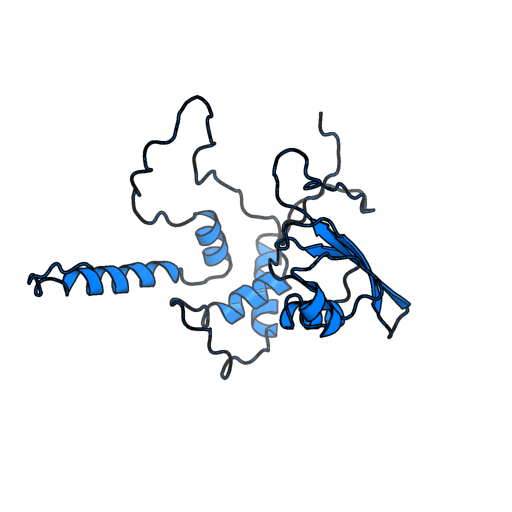9 -27.066 1.00 83.50 88 PRO A C 1
ATOM 677 O O . PRO A 1 88 ? 2.581 -8.396 -27.460 1.00 83.50 88 PRO A O 1
ATOM 680 N N . GLY A 1 89 ? 2.940 -10.533 -26.845 1.00 82.31 89 GLY A N 1
ATOM 681 C CA . GLY A 1 89 ? 4.384 -10.540 -27.110 1.00 82.31 89 GLY A CA 1
ATOM 682 C C . GLY A 1 89 ? 5.249 -9.746 -26.123 1.00 82.31 89 GLY A C 1
ATOM 683 O O . GLY A 1 89 ? 6.443 -9.597 -26.369 1.00 82.31 89 GLY A O 1
ATOM 684 N N . ARG A 1 90 ? 4.688 -9.229 -25.018 1.00 83.00 90 ARG A N 1
ATOM 685 C CA . ARG A 1 90 ? 5.435 -8.435 -24.027 1.00 83.00 90 ARG A CA 1
ATOM 686 C C . ARG A 1 90 ? 5.735 -9.190 -22.737 1.00 83.00 90 ARG A C 1
ATOM 688 O O . ARG A 1 90 ? 4.998 -10.077 -22.316 1.00 83.00 90 ARG A O 1
ATOM 695 N N . ASN A 1 91 ? 6.800 -8.767 -22.060 1.00 77.69 91 ASN A N 1
ATOM 696 C CA . ASN A 1 91 ? 7.243 -9.331 -20.785 1.00 77.69 91 ASN A CA 1
ATOM 697 C C . ASN A 1 91 ? 6.566 -8.626 -19.598 1.00 77.69 91 ASN A C 1
ATOM 699 O O . ASN A 1 91 ? 7.191 -7.834 -18.892 1.00 77.69 91 ASN A O 1
ATOM 703 N N . PHE A 1 92 ? 5.280 -8.906 -19.386 1.00 84.56 92 PHE A N 1
ATOM 704 C CA . PHE A 1 92 ? 4.458 -8.239 -18.366 1.00 84.56 92 PHE A CA 1
ATOM 705 C C . PHE A 1 92 ? 4.405 -8.960 -17.010 1.00 84.56 92 PHE A C 1
ATOM 707 O O . PHE A 1 92 ? 4.000 -8.364 -16.016 1.00 84.56 92 PHE A O 1
ATOM 714 N N . LEU A 1 93 ? 4.803 -10.235 -16.950 1.00 87.81 93 LEU A N 1
ATOM 715 C CA . LEU A 1 93 ? 4.766 -11.046 -15.732 1.00 87.81 93 LEU A CA 1
ATOM 716 C C . LEU A 1 93 ? 6.176 -11.466 -15.314 1.00 87.81 93 LEU A C 1
ATOM 718 O O . LEU A 1 93 ? 6.990 -11.897 -16.132 1.00 87.81 93 LEU A O 1
ATOM 722 N N . HIS A 1 94 ? 6.450 -11.366 -14.018 1.00 87.44 94 HIS A N 1
ATOM 723 C CA . HIS A 1 94 ? 7.658 -11.893 -13.406 1.00 87.44 94 HIS A CA 1
ATOM 724 C C . HIS A 1 94 ? 7.296 -12.556 -12.080 1.00 87.44 94 HIS A C 1
ATOM 726 O O . HIS A 1 94 ? 6.603 -11.960 -11.258 1.00 87.44 94 HIS A O 1
ATOM 732 N N . VAL A 1 95 ? 7.748 -13.793 -11.898 1.00 89.56 95 VAL A N 1
ATOM 733 C CA . VAL A 1 95 ? 7.558 -14.555 -10.664 1.00 89.56 95 VAL A CA 1
ATOM 734 C C . VAL A 1 95 ? 8.865 -14.501 -9.892 1.00 89.56 95 VAL A C 1
ATOM 736 O O . VAL A 1 95 ? 9.922 -14.777 -10.455 1.00 89.56 95 VAL A O 1
ATOM 739 N N . ILE A 1 96 ? 8.780 -14.122 -8.622 1.00 89.31 96 ILE A N 1
ATOM 740 C CA . ILE A 1 96 ? 9.912 -14.095 -7.700 1.00 89.31 96 ILE A CA 1
ATOM 741 C C . ILE A 1 96 ? 9.658 -15.077 -6.572 1.00 89.31 96 ILE A C 1
ATOM 743 O O . ILE A 1 96 ? 8.522 -15.246 -6.125 1.00 89.31 96 ILE A O 1
ATOM 747 N N . GLU A 1 97 ? 10.733 -15.682 -6.097 1.00 88.81 97 GLU A N 1
ATOM 748 C CA . GLU A 1 97 ? 10.719 -16.513 -4.907 1.00 88.81 97 GLU A CA 1
ATOM 749 C C . GLU A 1 97 ? 11.235 -15.688 -3.728 1.00 88.81 97 GLU A C 1
ATOM 751 O O . GLU A 1 97 ? 12.288 -15.050 -3.805 1.00 88.81 97 GLU A O 1
ATOM 756 N N . ILE A 1 98 ? 10.444 -15.637 -2.658 1.00 88.62 98 ILE A N 1
ATOM 757 C CA . ILE A 1 98 ? 10.784 -14.928 -1.428 1.00 88.62 98 ILE A CA 1
ATOM 758 C C . ILE A 1 98 ? 10.755 -15.949 -0.303 1.00 88.62 98 ILE A C 1
ATOM 760 O O . ILE A 1 98 ? 9.717 -16.556 -0.029 1.00 88.62 98 ILE A O 1
ATOM 764 N N . GLU A 1 99 ? 11.895 -16.107 0.360 1.00 88.81 99 GLU A N 1
ATOM 765 C CA . GLU A 1 99 ? 11.998 -16.938 1.550 1.00 88.81 99 GLU A CA 1
ATOM 766 C C . GLU A 1 99 ? 11.036 -16.430 2.626 1.00 88.81 99 GLU A C 1
ATOM 768 O O . GLU A 1 99 ? 10.979 -15.239 2.945 1.00 88.81 99 GLU A O 1
ATOM 773 N N . SER A 1 100 ? 10.253 -17.343 3.191 1.00 86.44 100 SER A N 1
ATOM 774 C CA . SER A 1 100 ? 9.289 -17.019 4.235 1.00 86.44 100 SER A CA 1
ATOM 775 C C . SER A 1 100 ? 9.302 -18.085 5.318 1.00 86.44 100 SER A C 1
ATOM 777 O O . SER A 1 100 ? 9.669 -19.238 5.087 1.00 86.44 100 SER A O 1
ATOM 779 N N . ARG A 1 101 ? 8.911 -17.686 6.531 1.00 87.94 101 ARG A N 1
ATOM 780 C CA . ARG A 1 101 ? 8.755 -18.632 7.637 1.00 87.94 101 ARG A CA 1
ATOM 781 C C . ARG A 1 101 ? 7.620 -19.617 7.318 1.00 87.94 101 ARG A C 1
ATOM 783 O O . ARG A 1 101 ? 6.650 -19.220 6.667 1.00 87.94 101 ARG A O 1
ATOM 790 N N . PRO A 1 102 ? 7.696 -20.868 7.802 1.00 84.44 102 PRO A N 1
ATOM 791 C CA . PRO A 1 102 ? 6.595 -21.812 7.681 1.00 84.44 102 PRO A CA 1
ATOM 792 C C . PRO A 1 102 ? 5.342 -21.261 8.365 1.00 84.44 102 PRO A C 1
ATOM 794 O O . PRO A 1 102 ? 5.407 -20.783 9.497 1.00 84.44 102 PRO A O 1
ATOM 797 N N . GLY A 1 103 ? 4.197 -21.339 7.697 1.00 80.44 103 GLY A N 1
ATOM 798 C CA . GLY A 1 103 ? 2.921 -20.943 8.278 1.00 80.44 103 GLY A CA 1
ATOM 799 C C . GLY A 1 103 ? 1.851 -20.724 7.217 1.00 80.44 103 GLY A C 1
ATOM 800 O O . GLY A 1 103 ? 2.155 -20.732 6.022 1.00 80.44 103 GLY A O 1
ATOM 801 N N . PRO A 1 104 ? 0.589 -20.536 7.626 1.00 83.00 104 PRO A N 1
ATOM 802 C CA . PRO A 1 104 ? -0.424 -20.051 6.708 1.00 83.00 104 PRO A CA 1
ATOM 803 C C . PRO A 1 104 ? -0.086 -18.607 6.308 1.00 83.00 104 PRO A C 1
ATOM 805 O O . PRO A 1 104 ? -0.016 -17.710 7.150 1.00 83.00 104 PRO A O 1
ATOM 808 N N . HIS A 1 105 ? 0.131 -18.372 5.015 1.00 85.12 105 HIS A N 1
ATOM 809 C CA . HIS A 1 105 ? 0.334 -17.031 4.464 1.00 85.12 105 HIS A CA 1
ATOM 810 C C . HIS A 1 105 ? -1.017 -16.323 4.320 1.00 85.12 105 HIS A C 1
ATOM 812 O O . HIS A 1 105 ? -1.661 -16.393 3.274 1.00 85.12 105 HIS A O 1
ATOM 818 N N . GLU A 1 106 ? -1.470 -15.664 5.388 1.00 88.12 106 GLU A N 1
ATOM 819 C CA . GLU A 1 106 ? -2.713 -14.884 5.390 1.00 88.12 106 GLU A CA 1
ATOM 820 C C . GLU A 1 106 ? -2.464 -13.379 5.207 1.00 88.12 106 GLU A C 1
ATOM 822 O O . GLU A 1 106 ? -1.484 -12.819 5.697 1.00 88.12 106 GLU A O 1
ATOM 827 N N . LEU A 1 107 ? -3.401 -12.696 4.541 1.00 89.38 107 LEU A N 1
ATOM 828 C CA . LEU A 1 107 ? -3.390 -11.238 4.420 1.00 89.38 107 LEU A CA 1
ATOM 829 C C . LEU A 1 107 ? -3.851 -10.580 5.723 1.00 89.38 107 LEU A C 1
ATOM 831 O O . LEU A 1 107 ? -4.994 -10.767 6.163 1.00 89.38 107 LEU A O 1
ATOM 835 N N . GLN A 1 108 ? -2.992 -9.736 6.286 1.00 92.00 108 GLN A N 1
ATOM 836 C CA . GLN A 1 108 ? -3.251 -9.008 7.523 1.00 92.00 108 GLN A CA 1
ATOM 837 C C . GLN A 1 108 ? -3.234 -7.496 7.308 1.00 92.00 108 GLN A C 1
ATOM 839 O O . GLN A 1 108 ? -2.562 -6.971 6.421 1.00 92.00 108 GLN A O 1
ATOM 844 N N . LEU A 1 109 ? -3.994 -6.798 8.142 1.00 94.38 109 LEU A N 1
ATOM 845 C CA . LEU A 1 109 ? -4.000 -5.35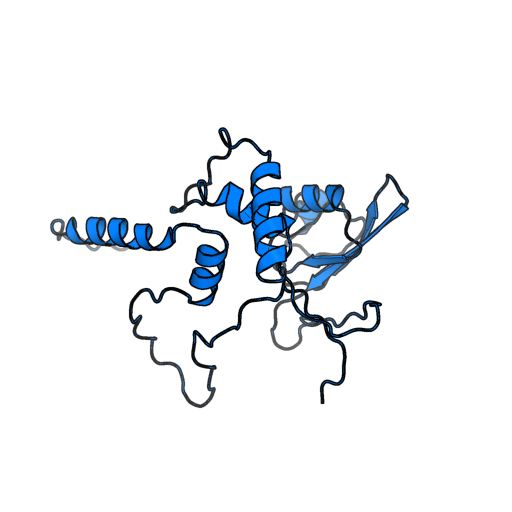1 8.217 1.00 94.38 109 LEU A CA 1
ATOM 846 C C . LEU A 1 109 ? -2.758 -4.869 8.969 1.00 94.38 109 LEU A C 1
ATOM 848 O O . LEU A 1 109 ? -2.484 -5.314 10.082 1.00 94.38 109 LEU A O 1
ATOM 852 N N . ASP A 1 110 ? -2.051 -3.925 8.360 1.00 95.06 110 ASP A N 1
ATOM 853 C CA . ASP A 1 110 ? -0.880 -3.283 8.944 1.00 95.06 110 ASP A CA 1
ATOM 854 C C . ASP A 1 110 ? -1.288 -2.147 9.902 1.00 95.06 110 ASP A C 1
ATOM 856 O O . ASP A 1 110 ? -2.081 -1.271 9.543 1.00 95.06 110 ASP A O 1
ATOM 860 N N . GLU A 1 111 ? -0.755 -2.169 11.128 1.00 95.94 111 GLU A N 1
ATOM 861 C CA . GLU A 1 111 ? -1.088 -1.204 12.189 1.00 95.94 111 GLU A CA 1
ATOM 862 C C . GLU A 1 111 ? -0.745 0.233 11.771 1.00 95.94 111 GLU A C 1
ATOM 864 O O . GLU A 1 111 ? -1.560 1.147 11.928 1.00 95.94 111 GLU A O 1
ATOM 869 N N . GLU A 1 112 ? 0.445 0.438 11.206 1.00 94.69 112 GLU A N 1
ATOM 870 C CA . GLU A 1 112 ? 0.933 1.764 10.839 1.00 94.69 112 GLU A CA 1
ATOM 871 C C . GLU A 1 112 ? 0.143 2.348 9.664 1.00 94.69 112 GLU A C 1
ATOM 873 O O . GLU A 1 112 ? -0.298 3.499 9.715 1.00 94.69 112 GLU A O 1
ATOM 878 N N . TRP A 1 113 ? -0.136 1.544 8.639 1.00 95.12 113 TRP A N 1
ATOM 879 C CA . TRP A 1 113 ? -0.971 1.940 7.513 1.00 95.12 113 TRP A CA 1
ATOM 880 C C . TRP A 1 113 ? -2.383 2.333 7.953 1.00 95.12 113 TRP A C 1
ATOM 882 O O . TRP A 1 113 ? -2.921 3.336 7.474 1.00 95.12 113 TRP A O 1
ATOM 892 N N . LEU A 1 114 ? -2.988 1.580 8.875 1.00 95.75 114 LEU A N 1
ATOM 893 C CA . LEU A 1 114 ? -4.300 1.906 9.432 1.00 95.75 114 LEU A CA 1
ATOM 894 C C . LEU A 1 114 ? -4.262 3.214 10.236 1.00 95.75 114 LEU A C 1
ATOM 896 O O . LEU A 1 114 ? -5.173 4.036 10.108 1.00 95.75 114 LEU A O 1
ATOM 900 N N . ALA A 1 115 ? -3.206 3.439 11.024 1.00 95.88 115 ALA A N 1
ATOM 901 C CA . ALA A 1 115 ? -3.030 4.665 11.800 1.00 95.88 115 ALA A CA 1
ATOM 902 C C . ALA A 1 115 ? -2.882 5.895 10.891 1.00 95.88 115 ALA A C 1
ATOM 904 O O . ALA A 1 115 ? -3.563 6.902 11.101 1.00 95.88 115 ALA A O 1
ATOM 905 N N . ILE A 1 116 ? -2.070 5.787 9.834 1.00 93.50 116 ILE A N 1
ATOM 906 C CA . ILE A 1 116 ? -1.933 6.811 8.788 1.00 93.50 116 ILE A CA 1
ATOM 907 C C . ILE A 1 116 ? -3.290 7.047 8.116 1.00 93.50 116 ILE A C 1
ATOM 909 O O . ILE A 1 116 ? -3.759 8.182 8.039 1.00 93.50 116 ILE A O 1
ATOM 913 N N . THR A 1 117 ? -3.974 5.986 7.686 1.00 92.81 117 THR A N 1
ATOM 914 C CA . THR A 1 117 ? -5.287 6.087 7.031 1.00 92.81 117 THR A CA 1
ATOM 915 C C . THR A 1 117 ? -6.293 6.829 7.912 1.00 92.81 117 THR A C 1
ATOM 917 O O . THR A 1 117 ? -6.965 7.748 7.442 1.00 92.81 117 THR A O 1
ATOM 920 N N . ARG A 1 118 ? -6.357 6.502 9.210 1.00 93.31 118 ARG A N 1
ATOM 921 C CA . ARG A 1 118 ? -7.221 7.190 10.179 1.00 93.31 118 ARG A CA 1
ATOM 922 C C . ARG A 1 118 ? -6.837 8.655 10.355 1.00 93.31 118 ARG A C 1
ATOM 924 O O . ARG A 1 118 ? -7.719 9.511 10.285 1.00 93.31 118 ARG A O 1
ATOM 931 N N . LYS A 1 119 ? -5.547 8.952 10.531 1.00 91.88 119 LYS A N 1
ATOM 932 C CA . LYS A 1 119 ? -5.047 10.319 10.728 1.00 91.88 119 LYS A CA 1
ATOM 933 C C . LYS A 1 119 ? -5.395 11.231 9.554 1.00 91.88 119 LYS A C 1
ATOM 935 O O . LYS A 1 119 ? -5.881 12.342 9.755 1.00 91.88 119 LYS A O 1
ATOM 940 N N . PHE A 1 120 ? -5.147 10.768 8.333 1.00 90.00 120 PHE A N 1
ATOM 941 C CA . PHE A 1 120 ? -5.257 11.598 7.134 1.00 90.00 120 PHE A CA 1
ATOM 942 C C . PHE A 1 120 ? -6.653 11.586 6.497 1.00 90.00 120 PHE A C 1
ATOM 944 O O . PHE A 1 120 ? -6.898 12.353 5.566 1.00 90.00 120 PHE A O 1
ATOM 951 N N . ASN A 1 121 ? -7.608 10.808 7.021 1.00 89.06 121 ASN A N 1
ATOM 952 C CA . ASN A 1 121 ? -8.977 10.775 6.496 1.00 89.06 121 ASN A CA 1
ATOM 953 C C . ASN A 1 121 ? -9.660 12.158 6.501 1.00 89.06 121 ASN A C 1
ATOM 955 O O . ASN A 1 121 ? -10.466 12.450 5.622 1.00 89.06 121 ASN A O 1
ATOM 959 N N . VAL A 1 122 ? -9.333 13.030 7.463 1.00 84.00 122 VAL A N 1
ATOM 960 C CA . VAL A 1 122 ? -9.923 14.381 7.570 1.00 84.00 122 VAL A CA 1
ATOM 961 C C . VAL A 1 122 ? -9.448 15.352 6.486 1.00 84.00 122 VAL A C 1
ATOM 963 O O . VAL A 1 122 ? -10.155 16.311 6.188 1.00 84.00 122 VAL A O 1
ATOM 966 N N . VAL A 1 123 ? -8.286 15.098 5.877 1.00 84.56 123 VAL A N 1
ATOM 967 C CA . VAL A 1 123 ? -7.710 15.922 4.799 1.00 84.56 123 VAL A CA 1
ATOM 968 C C . VAL A 1 123 ? -7.784 15.248 3.431 1.00 84.56 123 VAL A C 1
ATOM 970 O O . VAL A 1 123 ? -7.182 15.728 2.471 1.00 84.56 123 VAL A O 1
ATOM 973 N N . LEU A 1 124 ? -8.529 14.143 3.323 1.00 83.25 124 LEU A N 1
ATOM 974 C CA . LEU A 1 124 ? -8.722 13.437 2.064 1.00 83.25 124 LEU A CA 1
ATOM 975 C C . LEU A 1 124 ? -9.375 14.386 1.040 1.00 83.25 124 LEU A C 1
ATOM 977 O O . LEU A 1 124 ? -10.473 14.897 1.293 1.00 83.25 124 LEU A O 1
ATOM 981 N N . PRO A 1 125 ? -8.723 14.655 -0.105 1.00 80.88 125 PRO A N 1
ATOM 982 C CA . PRO A 1 125 ? -9.219 15.635 -1.054 1.00 80.88 125 PRO A CA 1
ATOM 983 C C . PRO A 1 125 ? -10.478 15.087 -1.730 1.00 80.88 125 PRO A C 1
ATOM 985 O O . PRO A 1 125 ? -10.444 14.097 -2.453 1.00 80.88 125 PRO A O 1
ATOM 988 N N . LEU A 1 126 ? -11.618 15.737 -1.484 1.00 80.12 126 LEU A N 1
ATOM 989 C CA . LEU A 1 126 ? -12.907 15.373 -2.094 1.00 80.12 126 LEU A CA 1
ATOM 990 C C . LEU A 1 126 ? -13.135 16.048 -3.452 1.00 80.12 126 LEU A C 1
ATOM 992 O O . LEU A 1 126 ? -14.200 15.907 -4.041 1.00 80.12 126 LEU A O 1
ATOM 996 N N . LYS A 1 127 ? -12.165 16.828 -3.926 1.00 78.38 127 LYS A N 1
ATOM 997 C CA . LYS A 1 127 ? -12.176 17.530 -5.212 1.00 78.38 127 LYS A CA 1
ATOM 998 C C . LYS A 1 127 ? -10.828 17.293 -5.891 1.00 78.38 127 LYS A C 1
ATOM 1000 O O . LYS A 1 127 ? -9.887 16.862 -5.242 1.00 78.38 127 LYS A O 1
ATOM 1005 N N . ILE A 1 128 ? -10.718 17.664 -7.165 1.00 73.38 128 ILE A N 1
ATOM 1006 C CA . ILE A 1 128 ? -9.480 17.561 -7.967 1.00 73.38 128 ILE A CA 1
ATOM 1007 C C . ILE A 1 128 ? -8.321 18.398 -7.373 1.00 73.38 128 ILE A C 1
ATOM 1009 O O . ILE A 1 128 ? -7.167 18.235 -7.749 1.00 73.38 128 ILE A O 1
ATOM 1013 N N . ARG A 1 129 ? -8.604 19.292 -6.414 1.00 74.00 129 ARG A N 1
ATOM 1014 C CA . ARG A 1 129 ? -7.574 20.072 -5.721 1.00 74.00 129 ARG A CA 1
ATOM 1015 C C . ARG A 1 129 ? -6.703 19.177 -4.842 1.00 74.00 129 ARG A C 1
ATOM 1017 O O . ARG A 1 129 ? -7.208 18.306 -4.139 1.00 74.00 129 ARG A O 1
ATOM 1024 N N . ASN A 1 130 ? -5.411 19.487 -4.821 1.00 75.88 130 ASN A N 1
ATOM 1025 C CA . ASN A 1 130 ? -4.454 18.862 -3.916 1.00 75.88 130 ASN A CA 1
ATOM 1026 C C . ASN A 1 130 ? -4.901 19.014 -2.454 1.00 75.88 130 ASN A C 1
ATOM 1028 O O . ASN A 1 130 ? -5.443 20.051 -2.060 1.00 75.88 130 ASN A O 1
ATOM 1032 N N . ALA A 1 131 ? -4.654 17.980 -1.651 1.00 77.12 131 ALA A N 1
ATOM 1033 C CA . ALA A 1 131 ? -4.870 18.044 -0.214 1.00 77.12 131 ALA A CA 1
ATOM 1034 C C . ALA A 1 131 ? -3.935 19.081 0.419 1.00 77.12 131 ALA A C 1
ATOM 1036 O O . ALA A 1 131 ? -2.751 19.159 0.086 1.00 77.12 131 ALA A O 1
ATOM 1037 N N . ASN A 1 132 ? -4.477 19.879 1.338 1.00 79.25 132 ASN A N 1
ATOM 1038 C CA . ASN A 1 132 ? -3.691 20.823 2.117 1.00 79.25 132 ASN A CA 1
ATOM 1039 C C . ASN A 1 132 ? -3.232 20.144 3.412 1.00 79.25 132 ASN A C 1
ATOM 1041 O O . ASN A 1 132 ? -4.049 19.848 4.283 1.00 79.25 132 ASN A O 1
ATOM 1045 N N . TYR A 1 133 ? -1.925 19.912 3.524 1.00 79.81 133 TYR A N 1
ATOM 1046 C CA . TYR A 1 133 ? -1.310 19.267 4.683 1.00 79.81 133 TYR A CA 1
ATOM 1047 C C . TYR A 1 133 ? -0.677 20.257 5.672 1.00 79.81 133 TYR A C 1
ATOM 1049 O O . TYR A 1 133 ? -0.181 19.821 6.705 1.00 79.81 133 TYR A O 1
ATOM 1057 N N . ASN A 1 134 ? -0.710 21.569 5.402 1.00 78.31 134 ASN A N 1
ATOM 1058 C CA . ASN A 1 134 ? 0.034 22.572 6.179 1.00 78.31 134 ASN A CA 1
ATOM 1059 C C . ASN A 1 134 ? -0.349 22.594 7.667 1.00 78.31 134 ASN A C 1
ATOM 1061 O O . ASN A 1 134 ? 0.497 22.854 8.513 1.00 78.31 134 ASN A O 1
ATOM 1065 N N . ASN A 1 135 ? -1.607 22.275 7.986 1.00 76.31 135 ASN A N 1
ATOM 1066 C CA . ASN A 1 135 ? -2.129 22.275 9.357 1.00 76.31 135 ASN A CA 1
ATOM 1067 C C . ASN A 1 135 ? -2.257 20.862 9.952 1.00 76.31 135 ASN A C 1
ATOM 1069 O O . ASN A 1 135 ? -2.895 20.678 10.988 1.00 76.31 135 ASN A O 1
ATOM 1073 N N . VAL A 1 136 ? -1.710 19.837 9.288 1.00 79.06 136 VAL A N 1
ATOM 1074 C CA . VAL A 1 136 ? -1.802 18.454 9.763 1.00 79.06 136 VAL A CA 1
ATOM 1075 C C . VAL A 1 136 ? -0.582 18.129 10.608 1.00 79.06 136 VAL A C 1
ATOM 1077 O O . VAL A 1 136 ? 0.515 17.930 10.093 1.00 79.06 136 VAL A O 1
ATOM 1080 N N . HIS A 1 137 ? -0.785 18.017 11.918 1.00 82.12 137 HIS A N 1
ATOM 1081 C CA . HIS A 1 137 ? 0.243 17.508 12.817 1.00 82.12 137 HIS A CA 1
ATOM 1082 C C . HIS A 1 137 ? 0.567 16.048 12.468 1.00 82.12 137 HIS A C 1
ATOM 1084 O O . HIS A 1 137 ? -0.330 15.206 12.518 1.00 82.12 137 HIS A O 1
ATOM 1090 N N . LEU A 1 138 ? 1.819 15.746 12.114 1.00 82.50 138 LEU A N 1
ATOM 1091 C CA . LEU A 1 138 ? 2.233 14.430 11.603 1.00 82.50 138 LEU A CA 1
ATOM 1092 C C . LEU A 1 138 ? 2.248 13.316 12.655 1.00 82.50 138 LEU A C 1
ATOM 1094 O O . LEU A 1 138 ? 2.362 12.153 12.284 1.00 82.50 138 LEU A O 1
ATOM 1098 N N . ASP A 1 139 ? 2.117 13.645 13.939 1.00 87.12 139 ASP A N 1
ATOM 1099 C CA . ASP A 1 139 ? 2.046 12.639 14.997 1.00 87.12 139 ASP A CA 1
ATOM 1100 C C . ASP A 1 139 ? 0.818 11.735 14.817 1.00 87.12 139 ASP A C 1
ATOM 1102 O O . ASP A 1 139 ? -0.337 12.196 14.787 1.00 87.12 139 ASP A O 1
ATOM 1106 N N . ILE A 1 140 ? 1.102 10.440 14.688 1.00 92.38 140 ILE A N 1
ATOM 1107 C CA . ILE A 1 140 ? 0.124 9.368 14.550 1.00 92.38 140 ILE A CA 1
ATOM 1108 C C . ILE A 1 140 ? 0.024 8.495 15.805 1.00 92.38 140 ILE A C 1
ATOM 1110 O O . ILE A 1 140 ? -0.759 7.552 15.767 1.00 92.38 140 ILE A O 1
ATOM 1114 N N . GLU A 1 141 ? 0.728 8.774 16.910 1.00 94.69 141 GLU A N 1
ATOM 1115 C CA . GLU A 1 141 ? 0.779 7.876 18.079 1.00 94.69 141 GLU A CA 1
ATOM 1116 C C . GLU A 1 141 ? -0.604 7.603 18.672 1.00 94.69 141 GLU A C 1
ATOM 1118 O O . GLU A 1 141 ? -0.960 6.455 18.933 1.00 94.69 141 GLU A O 1
ATOM 1123 N N . GLN A 1 142 ? -1.450 8.631 18.789 1.00 94.50 142 GLN A N 1
ATOM 1124 C CA . GLN A 1 142 ? -2.834 8.446 19.242 1.00 94.50 142 GLN A CA 1
ATOM 1125 C C . GLN A 1 142 ? -3.634 7.536 18.295 1.00 94.50 142 GLN A C 1
ATOM 1127 O O . GLN A 1 142 ? -4.417 6.693 18.735 1.00 94.50 142 GLN A O 1
ATOM 1132 N N . CYS A 1 143 ? -3.429 7.679 16.980 1.00 96.00 143 CYS A N 1
ATOM 1133 C CA . CYS A 1 143 ? -4.066 6.816 15.986 1.00 96.00 143 CYS A CA 1
ATOM 1134 C C . CYS A 1 143 ? -3.504 5.392 16.046 1.00 96.00 143 CYS A C 1
ATOM 1136 O O . CYS A 1 143 ? -4.271 4.440 15.924 1.00 96.00 143 CYS A O 1
ATOM 1138 N N . ARG A 1 144 ? -2.198 5.242 16.280 1.00 96.75 144 ARG A N 1
ATOM 1139 C CA . ARG A 1 144 ? -1.515 3.958 16.422 1.00 96.75 144 ARG A CA 1
ATOM 1140 C C . ARG A 1 144 ? -2.025 3.203 17.645 1.00 96.75 144 ARG A C 1
ATOM 1142 O O . ARG A 1 144 ? -2.435 2.057 17.508 1.00 96.75 144 ARG A O 1
ATOM 1149 N N . GLN A 1 145 ? -2.122 3.860 18.802 1.00 97.56 145 GLN A N 1
ATOM 1150 C CA . GLN A 1 145 ? -2.667 3.249 20.017 1.00 97.56 145 GLN A CA 1
ATOM 1151 C C . GLN A 1 145 ? -4.135 2.833 19.845 1.00 97.56 145 GLN A C 1
ATOM 1153 O O . GLN A 1 145 ? -4.517 1.732 20.239 1.00 97.56 145 GLN A O 1
ATOM 1158 N N . PHE A 1 146 ? -4.953 3.675 19.207 1.00 97.56 146 PHE A N 1
ATOM 1159 C CA . PHE A 1 146 ? -6.337 3.330 18.877 1.00 97.56 146 PHE A CA 1
ATOM 1160 C C . PHE A 1 146 ? -6.418 2.079 17.989 1.00 97.56 146 PHE A C 1
ATOM 1162 O O . PHE A 1 146 ? -7.171 1.150 18.286 1.00 97.56 146 PHE A O 1
ATOM 1169 N N . VAL A 1 147 ? -5.639 2.045 16.903 1.00 97.50 147 VAL A N 1
ATOM 1170 C CA . VAL A 1 147 ? -5.618 0.919 15.961 1.00 97.50 147 VAL A CA 1
ATOM 1171 C C . VAL A 1 147 ? -5.119 -0.351 16.640 1.00 97.50 147 VAL A C 1
ATOM 1173 O O . VAL A 1 147 ? -5.731 -1.401 16.461 1.00 97.50 147 VAL A O 1
ATOM 1176 N N . ARG A 1 148 ? -4.069 -0.262 17.458 1.00 97.56 148 ARG A N 1
ATOM 1177 C CA . ARG A 1 148 ? -3.529 -1.392 18.217 1.00 97.56 148 ARG A CA 1
ATOM 1178 C C . ARG A 1 148 ? -4.590 -2.037 19.098 1.00 97.56 148 ARG A C 1
ATOM 1180 O O . ARG A 1 148 ? -4.789 -3.245 19.016 1.00 97.56 148 ARG A O 1
ATOM 1187 N N . ASN A 1 149 ? -5.337 -1.233 19.856 1.00 97.38 149 ASN A N 1
ATOM 1188 C CA . ASN A 1 149 ? -6.430 -1.732 20.690 1.00 97.38 149 ASN A CA 1
ATOM 1189 C C . ASN A 1 149 ? -7.505 -2.435 19.835 1.00 97.38 149 ASN A C 1
ATOM 1191 O O . ASN A 1 149 ? -7.935 -3.540 20.155 1.00 97.38 149 ASN A O 1
ATOM 1195 N N . LYS A 1 150 ? -7.897 -1.842 18.696 1.00 97.00 150 LYS A N 1
ATOM 1196 C CA . LYS A 1 150 ? -8.870 -2.449 17.767 1.00 97.00 150 LYS A CA 1
ATOM 1197 C C . LYS A 1 150 ? -8.381 -3.780 17.186 1.00 97.00 150 LYS A C 1
ATOM 1199 O O . LYS A 1 150 ? -9.169 -4.721 17.086 1.00 97.00 150 LYS A O 1
ATOM 1204 N N . LEU A 1 151 ? -7.106 -3.864 16.805 1.00 96.62 151 LEU A N 1
ATOM 1205 C CA . LEU A 1 151 ? -6.488 -5.080 16.272 1.00 96.62 151 LEU A CA 1
ATOM 1206 C C . LEU A 1 151 ? -6.353 -6.169 17.340 1.00 96.62 151 LEU A C 1
ATOM 1208 O O . LEU A 1 151 ? -6.556 -7.332 17.017 1.00 96.62 151 LEU A O 1
ATOM 1212 N N . GLN A 1 152 ? -6.084 -5.815 18.598 1.00 96.06 152 GLN A N 1
ATOM 1213 C CA . GLN A 1 152 ? -6.055 -6.772 19.711 1.00 96.06 152 GLN A CA 1
ATOM 1214 C C . GLN A 1 152 ? -7.435 -7.384 19.987 1.00 96.06 152 GLN A C 1
ATOM 1216 O O . GLN A 1 152 ? -7.526 -8.563 20.306 1.00 96.06 152 GLN A O 1
ATOM 1221 N N . THR A 1 153 ? -8.513 -6.608 19.836 1.00 95.38 153 THR A N 1
ATOM 1222 C CA . THR A 1 153 ? -9.883 -7.097 20.057 1.00 95.38 153 THR A CA 1
ATOM 1223 C C . THR A 1 153 ? -10.434 -7.898 18.874 1.00 95.38 153 THR A C 1
ATOM 1225 O O . THR A 1 153 ? -11.053 -8.937 19.071 1.00 95.38 153 THR A O 1
ATOM 1228 N N . ARG A 1 154 ? -10.250 -7.414 17.636 1.00 94.44 154 ARG A N 1
ATOM 1229 C CA . ARG A 1 154 ? -10.811 -8.045 16.423 1.00 94.44 154 ARG A CA 1
ATOM 1230 C C . ARG A 1 154 ? -9.889 -9.109 15.816 1.00 94.44 154 ARG A C 1
ATOM 1232 O O . ARG A 1 154 ? -10.363 -10.026 15.151 1.00 94.44 154 ARG A O 1
ATOM 1239 N N . GLY A 1 155 ? -8.581 -8.940 15.961 1.00 93.75 155 GLY A N 1
ATOM 1240 C CA . GLY A 1 155 ? -7.568 -9.590 15.136 1.00 93.75 155 GLY A CA 1
ATOM 1241 C C . GLY A 1 155 ? -7.223 -8.791 13.872 1.00 93.75 155 GLY A C 1
ATOM 1242 O O . GLY A 1 155 ? -8.000 -7.961 13.379 1.00 93.75 155 GLY A O 1
ATOM 1243 N N . SER A 1 156 ? -6.037 -9.066 13.324 1.00 92.44 156 SER A N 1
ATOM 1244 C CA . SER A 1 156 ? -5.473 -8.380 12.152 1.00 92.44 156 SER A CA 1
ATOM 1245 C C . SER A 1 156 ? -5.919 -8.951 10.808 1.00 92.44 156 SER A C 1
ATOM 1247 O O . SER A 1 156 ? -5.588 -8.385 9.770 1.00 92.44 156 SER A O 1
ATOM 1249 N N . LYS A 1 157 ? -6.696 -10.038 10.784 1.00 92.38 157 LYS A N 1
ATOM 1250 C CA . LYS A 1 157 ? -7.140 -10.681 9.540 1.00 92.38 157 LYS A CA 1
ATOM 1251 C C . LYS A 1 157 ? -7.928 -9.715 8.647 1.00 92.38 157 LYS A C 1
ATOM 1253 O O . LYS A 1 157 ? -8.766 -8.952 9.135 1.00 92.38 157 LYS A O 1
ATOM 1258 N N . SER A 1 158 ? -7.686 -9.752 7.339 1.00 88.44 158 SER A N 1
ATOM 1259 C CA . SER A 1 158 ? -8.429 -8.931 6.369 1.00 88.44 158 SER A CA 1
ATOM 1260 C C . SER A 1 158 ? -9.944 -9.184 6.424 1.00 88.44 158 SER A C 1
ATOM 1262 O O . SER A 1 158 ? -10.397 -10.225 6.897 1.00 88.44 158 SER A O 1
ATOM 1264 N N . PHE A 1 159 ? -10.748 -8.217 5.974 1.00 89.06 159 PHE A N 1
ATOM 1265 C CA . PHE A 1 159 ? -12.198 -8.404 5.841 1.00 89.06 159 PHE A CA 1
ATOM 1266 C C . PHE A 1 159 ? -12.519 -9.399 4.720 1.00 89.06 159 PHE A C 1
ATOM 1268 O O . PHE A 1 159 ? -11.765 -9.504 3.753 1.00 89.06 159 PHE A O 1
ATOM 1275 N N . GLU A 1 160 ? -13.655 -10.088 4.822 1.00 89.12 160 GLU A N 1
ATOM 1276 C CA . GLU A 1 160 ? -14.142 -10.925 3.727 1.00 89.12 16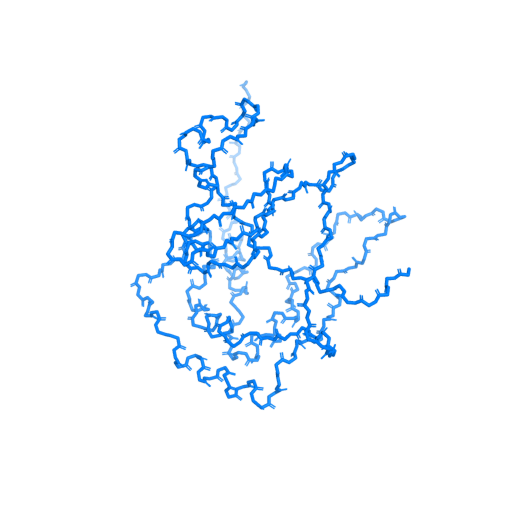0 GLU A CA 1
ATOM 1277 C C . GLU A 1 160 ? -14.492 -10.062 2.510 1.00 89.12 160 GLU A C 1
ATOM 1279 O O . GLU A 1 160 ? -15.194 -9.049 2.605 1.00 89.12 160 GLU A O 1
ATOM 1284 N N . PHE A 1 161 ? -13.967 -10.452 1.350 1.00 88.69 161 PHE A N 1
ATOM 1285 C CA . PHE A 1 161 ? -14.219 -9.755 0.100 1.00 88.69 161 PHE A CA 1
ATOM 1286 C C . PHE A 1 161 ? -15.470 -10.320 -0.564 1.00 88.69 161 PHE A C 1
ATOM 1288 O O . PHE A 1 161 ? -15.573 -11.518 -0.802 1.00 88.69 161 PHE A O 1
ATOM 1295 N N . VAL A 1 162 ? -16.391 -9.429 -0.924 1.00 89.44 162 VAL A N 1
ATOM 1296 C CA . VAL A 1 162 ? -17.581 -9.763 -1.712 1.00 89.44 162 VAL A CA 1
ATOM 1297 C C . VAL A 1 162 ? -17.403 -9.266 -3.145 1.00 89.44 162 VAL A C 1
ATOM 1299 O O . VAL A 1 162 ? -16.869 -8.182 -3.379 1.00 89.44 162 VAL A O 1
ATOM 1302 N N . GLN A 1 163 ? -17.854 -10.032 -4.130 1.00 87.00 163 GLN A N 1
ATOM 1303 C CA . GLN A 1 163 ? -17.819 -9.594 -5.521 1.00 87.00 163 GLN A CA 1
ATOM 1304 C C . GLN A 1 163 ? -18.669 -8.323 -5.713 1.00 87.00 163 GLN A C 1
ATOM 1306 O O . GLN A 1 163 ? -19.875 -8.340 -5.486 1.00 87.00 163 GLN A O 1
ATOM 1311 N N . THR A 1 164 ? -18.047 -7.216 -6.134 1.00 86.00 164 THR A N 1
ATOM 1312 C CA . THR A 1 164 ? -18.750 -5.940 -6.393 1.00 86.00 164 THR A CA 1
ATOM 1313 C C . THR A 1 164 ? -19.067 -5.706 -7.865 1.00 86.00 164 THR A C 1
ATOM 1315 O O . THR A 1 164 ? -19.831 -4.799 -8.182 1.00 86.00 164 THR A O 1
ATOM 1318 N N . THR A 1 165 ? -18.470 -6.498 -8.756 1.00 82.31 165 THR A N 1
ATOM 1319 C CA . THR A 1 165 ? -18.621 -6.376 -10.208 1.00 82.31 165 THR A CA 1
ATOM 1320 C C . THR A 1 165 ? -18.702 -7.774 -10.821 1.00 82.31 165 THR A C 1
ATOM 1322 O O . THR A 1 165 ? -17.912 -8.639 -10.427 1.00 82.31 165 THR A O 1
ATOM 1325 N N . PRO A 1 166 ? -19.618 -8.031 -11.772 1.00 82.00 166 PRO A N 1
ATOM 1326 C CA . PRO A 1 166 ? -19.680 -9.301 -12.489 1.00 82.00 166 PRO A CA 1
ATOM 1327 C C . PRO A 1 166 ? -18.346 -9.659 -13.155 1.00 82.00 166 PRO A C 1
ATOM 1329 O O . PRO A 1 166 ? -17.614 -8.783 -13.615 1.00 82.00 166 PRO A O 1
ATOM 1332 N N . CYS A 1 167 ? -18.032 -10.953 -13.224 1.00 83.06 167 CYS A N 1
ATOM 1333 C CA . CYS A 1 167 ? -16.869 -11.421 -13.975 1.00 83.06 167 CYS A CA 1
ATOM 1334 C C . CYS A 1 167 ? -17.074 -11.148 -15.468 1.00 83.06 167 CYS A C 1
ATOM 1336 O O . CYS A 1 167 ? -18.169 -11.367 -15.992 1.00 83.06 167 CYS A O 1
ATOM 1338 N N . TYR A 1 168 ? -16.014 -10.721 -16.155 1.00 81.00 168 TYR A N 1
ATOM 1339 C CA . TYR A 1 168 ? -16.037 -10.583 -17.607 1.00 81.00 168 TYR A CA 1
ATOM 1340 C C . TYR A 1 168 ? -16.329 -11.940 -18.263 1.00 81.00 168 TYR A C 1
ATOM 1342 O O . TYR A 1 168 ? -15.681 -12.940 -17.948 1.00 81.00 168 TYR A O 1
ATOM 1350 N N . LYS A 1 169 ? -17.303 -11.968 -19.177 1.00 84.50 169 LYS A N 1
ATOM 1351 C CA . LYS A 1 169 ? -17.668 -13.147 -19.965 1.00 84.50 169 LYS A CA 1
ATOM 1352 C C . LYS A 1 169 ? -17.439 -12.830 -21.445 1.00 84.50 169 LYS A C 1
ATOM 1354 O O . LYS A 1 169 ? -18.195 -12.033 -21.991 1.00 84.50 169 LYS A O 1
ATOM 1359 N N . PRO A 1 170 ? -16.453 -13.455 -22.115 1.00 81.38 170 PRO A N 1
ATOM 1360 C CA . PRO A 1 170 ? -16.165 -13.188 -23.528 1.00 81.38 170 PRO A CA 1
ATOM 1361 C C . PRO A 1 170 ? -17.369 -13.408 -24.456 1.00 81.38 170 PRO A C 1
ATOM 1363 O O . PRO A 1 170 ? -17.500 -12.743 -25.475 1.00 81.38 170 PRO A O 1
ATOM 1366 N N . SER A 1 171 ? -18.266 -14.324 -24.082 1.00 84.94 171 SER A N 1
ATOM 1367 C CA . SER A 1 171 ? -19.484 -14.661 -24.822 1.00 84.94 171 SER A CA 1
ATOM 1368 C C . SER A 1 171 ? -20.636 -13.664 -24.642 1.00 84.94 171 SER A C 1
ATOM 1370 O O . SER A 1 171 ? -21.676 -13.822 -25.274 1.00 84.94 171 SER A O 1
ATOM 1372 N N . GLN A 1 172 ? -20.491 -12.671 -23.762 1.00 77.50 172 GLN A N 1
ATOM 1373 C CA . GLN A 1 172 ? -21.499 -11.651 -23.480 1.00 77.50 172 GLN A CA 1
ATOM 1374 C C . GLN A 1 172 ? -20.818 -10.276 -23.518 1.00 77.50 172 GLN A C 1
ATOM 1376 O O . GLN A 1 172 ? -20.332 -9.814 -22.481 1.00 77.50 172 GLN A O 1
ATOM 1381 N N . PRO A 1 173 ? -20.731 -9.620 -24.693 1.00 65.44 173 PRO A N 1
ATOM 1382 C CA . PRO A 1 173 ? -20.245 -8.249 -24.763 1.00 65.44 173 PRO A CA 1
ATOM 1383 C C . PRO A 1 173 ? -21.124 -7.375 -23.864 1.00 65.44 173 PRO A C 1
ATOM 1385 O O . PRO A 1 173 ? -22.351 -7.385 -23.965 1.00 65.44 173 PRO A O 1
ATOM 1388 N N . VAL A 1 174 ? -20.489 -6.674 -22.927 1.00 63.34 174 VAL A N 1
ATOM 1389 C CA . VAL A 1 174 ? -21.175 -5.804 -21.971 1.00 63.34 174 VAL A CA 1
ATOM 1390 C C . VAL A 1 174 ? -21.752 -4.633 -22.764 1.00 63.34 174 VAL A C 1
ATOM 1392 O O . VAL A 1 174 ? -21.000 -3.765 -23.197 1.00 63.34 174 VAL A O 1
ATOM 1395 N N . ALA A 1 175 ? -23.069 -4.627 -22.987 1.00 57.88 175 ALA A N 1
ATOM 1396 C CA . ALA A 1 175 ? -23.779 -3.423 -23.412 1.00 57.88 175 ALA A CA 1
ATOM 1397 C C . ALA A 1 175 ? -23.497 -2.318 -22.387 1.00 57.88 175 ALA A C 1
ATOM 1399 O O . ALA A 1 175 ? -23.448 -2.634 -21.194 1.00 57.88 175 ALA A O 1
ATOM 1400 N N . ASP A 1 176 ? -23.281 -1.081 -22.855 1.00 53.88 176 ASP A N 1
ATOM 1401 C CA . ASP A 1 176 ? -22.943 0.097 -22.046 1.00 53.88 176 ASP A CA 1
ATOM 1402 C C . ASP A 1 176 ? -23.598 0.008 -20.674 1.00 53.88 176 ASP A C 1
ATOM 1404 O O . ASP A 1 176 ? -24.822 0.098 -20.547 1.00 53.88 176 ASP A O 1
ATOM 1408 N N . ALA A 1 177 ? -22.780 -0.300 -19.662 1.00 56.62 177 ALA A N 1
ATOM 1409 C CA . ALA A 1 177 ? -23.274 -0.637 -18.343 1.00 56.62 177 ALA A CA 1
ATOM 1410 C C . ALA A 1 177 ? -24.143 0.524 -17.863 1.00 56.62 177 ALA A C 1
ATOM 1412 O O . ALA A 1 177 ? -23.627 1.605 -17.569 1.00 56.62 177 ALA A O 1
ATOM 1413 N N . VAL A 1 178 ? -25.461 0.303 -17.809 1.00 48.19 178 VAL A N 1
ATOM 1414 C CA . VAL A 1 178 ? -26.402 1.249 -17.219 1.00 48.19 178 VAL A CA 1
ATOM 1415 C C . VAL A 1 178 ? -25.880 1.506 -15.817 1.00 48.19 178 VAL A C 1
ATOM 1417 O O . VAL A 1 178 ? -25.856 0.609 -14.972 1.00 48.19 178 VAL A O 1
ATOM 1420 N N . PHE A 1 179 ? -25.350 2.710 -15.608 1.00 48.50 179 PHE A N 1
ATOM 1421 C CA . PHE A 1 179 ? -24.701 3.104 -14.369 1.00 48.50 179 PHE A CA 1
ATOM 1422 C C . PHE A 1 179 ? -25.796 3.169 -13.297 1.00 48.50 179 PHE A C 1
ATOM 1424 O O . PHE A 1 179 ? -26.427 4.205 -13.091 1.00 48.50 179 PHE A O 1
ATOM 1431 N N . HIS A 1 180 ? -26.080 2.035 -12.651 1.00 48.03 180 HIS A N 1
ATOM 1432 C CA . HIS A 1 180 ? -27.081 1.905 -11.595 1.00 48.03 180 HIS A CA 1
ATOM 1433 C C . HIS A 1 180 ? -26.572 2.561 -10.310 1.00 48.03 180 HIS A C 1
ATOM 1435 O O . HIS A 1 180 ? -26.265 1.909 -9.317 1.00 48.03 180 HIS A O 1
ATOM 1441 N N . GLY A 1 181 ? -26.476 3.889 -10.342 1.00 55.12 181 GLY A N 1
ATOM 1442 C CA . GLY A 1 181 ? -26.134 4.715 -9.200 1.00 55.12 181 GLY A CA 1
ATOM 1443 C C . GLY A 1 181 ? -24.759 4.436 -8.590 1.00 55.12 181 GLY A C 1
ATOM 1444 O O . GLY A 1 181 ? -23.985 3.567 -8.986 1.00 55.12 181 GLY A O 1
ATOM 1445 N N . PHE A 1 182 ? -24.434 5.240 -7.586 1.00 58.25 182 PHE A N 1
ATOM 1446 C CA . PHE A 1 182 ? -23.200 5.098 -6.828 1.00 58.25 182 PHE A CA 1
ATOM 1447 C C . PHE A 1 182 ? -23.383 4.002 -5.776 1.00 58.25 182 PHE A C 1
ATOM 1449 O O . PHE A 1 182 ? -23.865 4.267 -4.673 1.00 58.25 182 PHE A O 1
ATOM 1456 N N . TYR A 1 183 ? -23.010 2.766 -6.103 1.00 69.44 183 TYR A N 1
ATOM 1457 C CA . TYR A 1 183 ? -22.976 1.696 -5.110 1.00 69.44 183 TYR A CA 1
ATOM 1458 C C . TYR A 1 183 ? -21.815 1.929 -4.133 1.00 69.44 183 TYR A C 1
ATOM 1460 O O . TYR A 1 183 ? -20.657 2.082 -4.530 1.00 69.44 183 TYR A O 1
ATOM 1468 N N . LYS A 1 184 ? -22.114 1.979 -2.829 1.00 82.00 184 LYS A N 1
ATOM 1469 C CA . LYS A 1 184 ? -21.076 2.079 -1.795 1.00 82.00 184 LYS A CA 1
ATOM 1470 C C . LYS A 1 184 ? -20.324 0.758 -1.745 1.00 82.00 184 LYS A C 1
ATOM 1472 O O . LYS A 1 184 ? -20.903 -0.254 -1.367 1.00 82.00 184 LYS A O 1
ATOM 1477 N N . ASN A 1 185 ? -19.033 0.788 -2.062 1.00 87.81 185 ASN A N 1
ATOM 1478 C CA . ASN A 1 185 ? -18.176 -0.388 -1.960 1.00 87.81 185 ASN A CA 1
ATOM 1479 C C . ASN A 1 185 ? -18.227 -0.972 -0.518 1.00 87.81 185 ASN A C 1
ATOM 1481 O O . ASN A 1 185 ? -17.856 -0.266 0.431 1.00 87.81 185 ASN A O 1
ATOM 1485 N N . PRO A 1 186 ? -18.707 -2.219 -0.328 1.00 90.56 186 PRO A N 1
ATOM 1486 C CA . PRO A 1 186 ? -18.938 -2.800 0.993 1.00 90.56 186 PRO A CA 1
ATOM 1487 C C . PRO A 1 186 ? -17.635 -3.028 1.764 1.00 90.56 186 PRO A C 1
ATOM 1489 O O . PRO A 1 186 ? -17.614 -2.837 2.977 1.00 90.56 186 PRO A O 1
ATOM 1492 N N . GLN A 1 187 ? -16.529 -3.323 1.079 1.00 90.44 187 GLN A N 1
ATOM 1493 C CA . GLN A 1 187 ? -15.209 -3.470 1.698 1.00 90.44 187 GLN A CA 1
ATOM 1494 C C . GLN A 1 187 ? -14.709 -2.142 2.272 1.00 90.44 187 GLN A C 1
ATOM 1496 O O . GLN A 1 187 ? -14.216 -2.081 3.395 1.00 90.44 187 GLN A O 1
ATOM 1501 N N . THR A 1 188 ? -14.903 -1.049 1.532 1.00 90.00 188 THR A N 1
ATOM 1502 C CA . THR A 1 188 ? -14.569 0.307 1.982 1.00 90.00 188 THR A CA 1
ATOM 1503 C C . THR A 1 188 ? -15.438 0.693 3.175 1.00 90.00 188 THR A C 1
ATOM 1505 O O . THR A 1 188 ? -14.945 1.276 4.136 1.00 90.00 188 THR A O 1
ATOM 1508 N N . LYS A 1 189 ? -16.730 0.338 3.154 1.00 90.94 189 LYS A N 1
ATOM 1509 C CA . LYS A 1 189 ? -17.633 0.558 4.291 1.00 90.94 189 LYS A CA 1
ATOM 1510 C C . LYS A 1 189 ? -17.162 -0.208 5.531 1.00 90.94 189 LYS A C 1
ATOM 1512 O O . LYS A 1 189 ? -17.093 0.402 6.593 1.00 90.94 189 LYS A O 1
ATOM 1517 N N . ALA A 1 190 ? -16.800 -1.483 5.391 1.00 92.75 190 ALA A N 1
ATOM 1518 C CA . ALA A 1 190 ? -16.300 -2.304 6.492 1.00 92.75 190 ALA A CA 1
ATOM 1519 C C . ALA A 1 190 ? -15.009 -1.727 7.098 1.00 92.75 190 ALA A C 1
ATOM 1521 O O . ALA A 1 190 ? -14.918 -1.571 8.315 1.00 92.75 190 ALA A O 1
ATOM 1522 N N . LEU A 1 191 ? -14.052 -1.317 6.255 1.00 93.38 191 LEU A N 1
ATOM 1523 C CA . LEU A 1 191 ? -12.812 -0.678 6.702 1.00 93.38 191 LEU A CA 1
ATOM 1524 C C . LEU A 1 191 ? -13.081 0.628 7.464 1.00 93.38 191 LEU A C 1
ATOM 1526 O O . LEU A 1 191 ? -12.529 0.846 8.541 1.00 93.38 191 LEU A O 1
ATOM 1530 N N . LEU A 1 192 ? -13.937 1.497 6.921 1.00 93.12 192 LEU A N 1
ATOM 1531 C CA . LEU A 1 192 ? -14.264 2.772 7.560 1.00 93.12 192 LEU A CA 1
ATOM 1532 C C . LEU A 1 192 ? -15.039 2.572 8.865 1.00 93.12 192 LEU A C 1
ATOM 1534 O O . LEU A 1 192 ? -14.785 3.294 9.820 1.00 93.12 192 LEU A O 1
ATOM 1538 N N . GLN A 1 193 ? -15.941 1.590 8.940 1.00 94.00 193 GLN A N 1
ATOM 1539 C CA . GLN A 1 193 ? -16.636 1.238 10.182 1.00 94.00 193 GLN A CA 1
ATOM 1540 C C . GLN A 1 193 ? -15.660 0.737 11.248 1.00 94.00 193 GLN A C 1
ATOM 1542 O O . GLN A 1 193 ? -15.719 1.196 12.385 1.00 94.00 193 GLN A O 1
A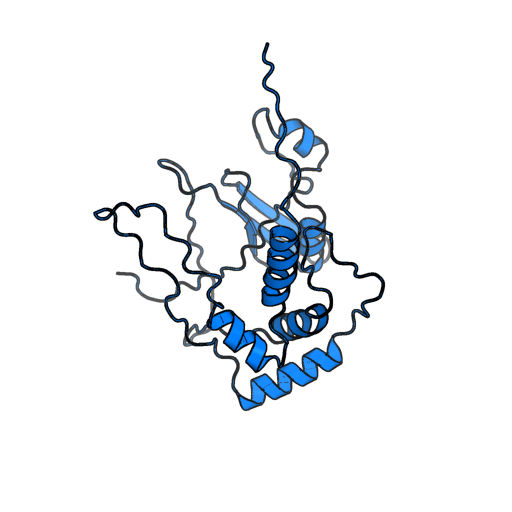TOM 1547 N N . PHE A 1 194 ? -14.730 -0.146 10.878 1.00 95.31 194 PHE A N 1
ATOM 1548 C CA . PHE A 1 194 ? -13.689 -0.638 11.780 1.00 95.31 194 PHE A CA 1
ATOM 1549 C C . PHE A 1 194 ? -12.816 0.495 12.335 1.00 95.31 194 PHE A C 1
ATOM 1551 O O . PHE A 1 194 ? -12.512 0.523 13.528 1.00 95.31 194 PHE A O 1
ATOM 1558 N N . LEU A 1 195 ? -12.462 1.453 11.478 1.00 95.56 195 LEU A N 1
ATOM 1559 C CA . LEU A 1 195 ? -11.697 2.634 11.855 1.00 95.56 195 LEU A CA 1
ATOM 1560 C C . LEU A 1 195 ? -12.551 3.765 12.435 1.00 95.56 195 LEU A C 1
ATOM 1562 O O . LEU A 1 195 ? -11.984 4.815 12.695 1.00 95.56 195 LEU A O 1
ATOM 1566 N N . GLU A 1 196 ? -13.864 3.605 12.625 1.00 95.62 196 GLU A N 1
ATOM 1567 C CA . GLU A 1 196 ? -14.782 4.661 13.094 1.00 95.62 196 GLU A CA 1
ATOM 1568 C C . GLU A 1 196 ? -14.681 5.972 12.288 1.00 95.62 196 GLU A C 1
ATOM 1570 O O . GLU A 1 196 ? -14.628 7.080 12.827 1.00 95.62 196 GLU A O 1
ATOM 1575 N N . LEU A 1 197 ? -14.617 5.849 10.964 1.00 93.62 197 LEU A N 1
ATOM 1576 C CA . LEU A 1 197 ? -14.480 6.954 10.022 1.00 93.62 197 LEU A CA 1
ATOM 1577 C C . LEU A 1 197 ? -15.772 7.202 9.240 1.00 93.62 197 LEU A C 1
ATOM 1579 O O . LEU A 1 197 ? -16.537 6.295 8.911 1.00 93.62 197 LEU A O 1
ATOM 1583 N N . LYS A 1 198 ? -15.988 8.468 8.871 1.00 89.06 198 LYS A N 1
ATOM 1584 C CA . LYS A 1 198 ? -17.103 8.872 8.006 1.00 89.06 198 LYS A CA 1
ATOM 1585 C C . LYS A 1 198 ? -16.830 8.477 6.554 1.00 89.06 198 LYS A C 1
ATOM 1587 O O . LYS A 1 198 ? -15.736 8.687 6.038 1.00 89.06 198 LYS A O 1
ATOM 1592 N N . TYR A 1 199 ? -17.864 8.009 5.860 1.00 86.75 199 TYR A N 1
ATOM 1593 C CA . TYR A 1 199 ? -17.820 7.761 4.417 1.00 86.75 199 TYR A CA 1
ATOM 1594 C C . TYR A 1 199 ? -17.949 9.080 3.640 1.00 86.75 199 TYR A C 1
ATOM 1596 O O . TYR A 1 199 ? -19.055 9.575 3.411 1.00 86.75 199 TYR A O 1
ATOM 1604 N N . LEU A 1 200 ? -16.819 9.672 3.247 1.00 82.44 200 LEU A N 1
ATOM 1605 C CA . LEU A 1 200 ? -16.790 11.021 2.668 1.00 82.44 200 LEU A CA 1
ATOM 1606 C C . LEU A 1 200 ? -17.188 11.090 1.182 1.00 82.44 200 LEU A C 1
ATOM 1608 O O . LEU A 1 200 ? -17.610 12.150 0.719 1.00 82.44 200 LEU A O 1
ATOM 1612 N N . LEU A 1 201 ? -17.132 9.976 0.443 1.00 73.69 201 LEU A N 1
ATOM 1613 C CA . LEU A 1 201 ? -17.375 9.956 -1.009 1.00 73.69 201 LEU A CA 1
ATOM 1614 C C . LEU A 1 201 ? -18.827 10.297 -1.404 1.00 73.69 201 LEU A C 1
ATOM 1616 O O . LEU A 1 201 ? -19.071 10.680 -2.543 1.00 73.69 201 LEU A O 1
ATOM 1620 N N . ASN A 1 202 ? -19.788 10.252 -0.472 1.00 67.56 202 ASN A N 1
ATOM 1621 C CA . ASN A 1 202 ? -21.176 10.656 -0.751 1.00 67.56 202 ASN A CA 1
ATOM 1622 C C . ASN A 1 202 ? -21.314 12.169 -0.990 1.00 67.56 202 ASN A C 1
ATOM 1624 O O . ASN A 1 202 ? -22.179 12.588 -1.755 1.00 67.56 202 ASN A O 1
ATOM 1628 N N . LYS A 1 203 ? -20.451 12.995 -0.379 1.00 58.75 203 LYS A N 1
ATOM 1629 C CA . LYS A 1 203 ? -20.534 14.466 -0.477 1.00 58.75 203 LYS A CA 1
ATOM 1630 C C . LYS A 1 203 ? -20.297 14.981 -1.901 1.00 58.75 203 LYS A C 1
ATOM 1632 O O . LYS A 1 203 ? -20.835 16.013 -2.285 1.00 58.75 203 LYS A O 1
ATOM 1637 N N . MET A 1 204 ? -19.560 14.218 -2.712 1.00 54.94 204 MET A N 1
ATOM 1638 C CA . MET A 1 204 ? -19.396 14.467 -4.148 1.00 54.94 204 MET A CA 1
ATOM 1639 C C . MET A 1 204 ? -20.722 14.421 -4.920 1.00 54.94 204 MET A C 1
ATOM 1641 O O . MET A 1 204 ? -20.839 15.065 -5.962 1.00 54.94 204 MET A O 1
ATOM 1645 N N . SER A 1 205 ? -21.709 13.655 -4.437 1.00 52.38 205 SER A N 1
ATOM 1646 C CA . SER A 1 205 ? -23.017 13.534 -5.081 1.00 52.38 205 SER A CA 1
ATOM 1647 C C . SER A 1 205 ? -23.918 14.725 -4.786 1.00 52.38 205 SER A C 1
ATOM 1649 O O . SER A 1 205 ? -24.624 15.146 -5.693 1.00 52.38 205 SER A O 1
ATOM 1651 N N . GLU A 1 206 ? -23.918 15.261 -3.565 1.00 50.72 206 GLU A N 1
ATOM 1652 C CA . GLU A 1 206 ? -24.742 16.430 -3.224 1.00 50.72 206 GLU A CA 1
ATOM 1653 C C . GLU A 1 206 ? -24.262 17.665 -3.984 1.00 50.72 206 GLU A C 1
ATOM 1655 O O . GLU A 1 206 ? -25.066 18.370 -4.581 1.00 50.72 206 GLU A O 1
ATOM 1660 N N . SER A 1 207 ? -22.940 17.860 -4.075 1.00 51.09 207 SER A N 1
ATOM 1661 C CA . SER A 1 207 ? -22.360 18.961 -4.854 1.00 51.09 207 SER A CA 1
ATOM 1662 C C . SER A 1 207 ? -22.665 18.850 -6.353 1.00 51.09 207 SER A C 1
ATOM 1664 O O . SER A 1 207 ? -22.937 19.862 -6.991 1.00 51.09 207 SER A O 1
ATOM 1666 N N . ARG A 1 208 ? -22.646 17.631 -6.923 1.00 52.69 208 ARG A N 1
ATOM 1667 C CA . ARG A 1 208 ? -23.017 17.408 -8.331 1.00 52.69 208 ARG A CA 1
ATOM 1668 C C . ARG A 1 208 ? -24.514 17.574 -8.572 1.00 52.69 208 ARG A C 1
ATOM 1670 O O . ARG A 1 208 ? -24.873 18.267 -9.508 1.00 52.69 208 ARG A O 1
ATOM 1677 N N . LYS A 1 209 ? -25.378 17.012 -7.720 1.00 48.12 209 LYS A N 1
ATOM 1678 C CA . LYS A 1 209 ? -26.839 17.171 -7.835 1.00 48.12 209 LYS A CA 1
ATOM 1679 C C . LYS A 1 209 ? -27.262 18.638 -7.727 1.00 48.12 209 LYS A C 1
ATOM 1681 O O . LYS A 1 209 ? -28.096 19.068 -8.513 1.00 48.12 209 LYS A O 1
ATOM 1686 N N . LEU A 1 210 ? -26.647 19.411 -6.826 1.00 44.16 210 LEU A N 1
ATOM 1687 C CA . LEU A 1 210 ? -26.894 20.851 -6.705 1.00 44.16 210 LEU A CA 1
ATOM 1688 C C . LEU A 1 210 ? -26.465 21.600 -7.979 1.00 44.16 210 LEU A C 1
ATOM 1690 O O . LEU A 1 210 ? -27.236 22.399 -8.503 1.00 44.16 210 LEU A O 1
ATOM 1694 N N . ALA A 1 211 ? -25.278 21.284 -8.518 1.00 48.25 211 ALA A N 1
ATOM 1695 C CA . ALA A 1 211 ? -24.768 21.874 -9.758 1.00 48.25 211 ALA A CA 1
ATOM 1696 C C . ALA A 1 211 ? -25.627 21.528 -10.987 1.00 48.25 211 ALA A C 1
ATOM 1698 O O . ALA A 1 211 ? -25.819 22.375 -11.850 1.00 48.25 211 ALA A O 1
ATOM 1699 N N . THR A 1 212 ? -26.179 20.313 -11.057 1.00 50.06 212 THR A N 1
ATOM 1700 C CA . THR A 1 212 ? -27.098 19.912 -12.134 1.00 50.06 212 THR A CA 1
ATOM 1701 C C . THR A 1 212 ? -28.495 20.519 -11.954 1.00 50.06 212 THR A C 1
ATOM 1703 O O . THR A 1 212 ? -29.131 20.846 -12.946 1.00 50.06 212 THR A O 1
ATOM 1706 N N . SER A 1 213 ? -28.968 20.738 -10.718 1.00 42.25 213 SER A N 1
ATOM 1707 C CA . SER A 1 213 ? -30.272 21.384 -10.466 1.00 42.25 213 SER A CA 1
ATOM 1708 C C . SER A 1 213 ? -30.278 22.898 -10.721 1.00 42.25 213 SER A C 1
ATOM 1710 O O . SER A 1 213 ? -31.328 23.463 -10.997 1.00 42.25 213 SER A O 1
ATOM 1712 N N . LEU A 1 214 ? -29.107 23.545 -10.662 1.00 39.94 214 LEU A N 1
ATOM 1713 C CA . LEU A 1 214 ? -28.922 24.970 -10.971 1.00 39.94 214 LEU A CA 1
ATOM 1714 C C . LEU A 1 214 ? -28.720 25.245 -12.471 1.00 39.94 214 LEU A C 1
ATOM 1716 O O . LEU A 1 214 ? -28.603 26.401 -12.862 1.00 39.94 214 LEU A O 1
ATOM 1720 N N . ALA A 1 215 ? -28.677 24.204 -13.307 1.00 41.12 215 ALA A N 1
ATOM 1721 C CA . ALA A 1 215 ? -28.575 24.326 -14.755 1.00 41.12 215 ALA A CA 1
ATOM 1722 C C . ALA A 1 215 ? -29.937 24.071 -15.423 1.00 41.12 215 ALA A C 1
ATOM 1724 O O . ALA A 1 215 ? -30.178 23.005 -15.988 1.00 41.12 215 ALA A O 1
ATOM 1725 N N . PRO A 1 216 ? -30.829 25.069 -15.388 1.00 42.34 216 PRO A N 1
ATOM 1726 C CA . PRO A 1 216 ? -31.547 25.418 -16.602 1.00 42.34 216 PRO A CA 1
ATOM 1727 C C . PRO A 1 216 ? -31.498 26.933 -16.799 1.00 42.34 216 PRO A C 1
ATOM 1729 O O . PRO A 1 216 ? -32.040 27.665 -15.982 1.00 42.34 216 PRO A O 1
ATOM 1732 N N . LEU A 1 217 ? -30.825 27.366 -17.870 1.00 37.38 217 LEU A N 1
ATOM 1733 C CA . LEU A 1 217 ? -30.910 28.659 -18.575 1.00 37.38 217 LEU A CA 1
ATOM 1734 C C . LEU A 1 217 ? -29.521 28.967 -19.141 1.00 37.38 217 LEU A C 1
ATOM 1736 O O . LEU A 1 217 ? -28.720 29.620 -18.493 1.00 37.38 217 LEU A O 1
ATOM 1740 N N . ILE A 1 218 ? -29.220 28.406 -20.310 1.00 33.34 218 ILE A N 1
ATOM 1741 C CA . ILE A 1 218 ? -28.535 29.030 -21.456 1.00 33.34 218 ILE A CA 1
ATOM 1742 C C . ILE A 1 218 ? -28.653 27.963 -22.554 1.00 33.34 218 ILE A C 1
ATOM 1744 O O . ILE A 1 218 ? -27.795 27.110 -22.757 1.00 33.34 218 ILE A O 1
ATOM 1748 N N . SER A 1 219 ? -29.825 27.941 -23.187 1.00 33.44 219 SER A N 1
ATOM 1749 C CA . SER A 1 219 ? -29.989 27.411 -24.536 1.00 33.44 219 SER A CA 1
ATOM 1750 C C . SER A 1 219 ? -29.833 28.609 -25.460 1.00 33.44 219 SER A C 1
ATOM 1752 O O . SER A 1 219 ? -30.649 29.526 -25.400 1.00 33.44 219 SER A O 1
ATOM 1754 N N . GLY A 1 220 ? -28.793 28.618 -26.287 1.00 27.77 220 GLY A N 1
ATOM 1755 C CA . GLY A 1 220 ? -28.577 29.681 -27.260 1.00 27.77 220 GLY A CA 1
ATOM 1756 C C . GLY A 1 220 ? -27.322 29.449 -28.088 1.00 27.77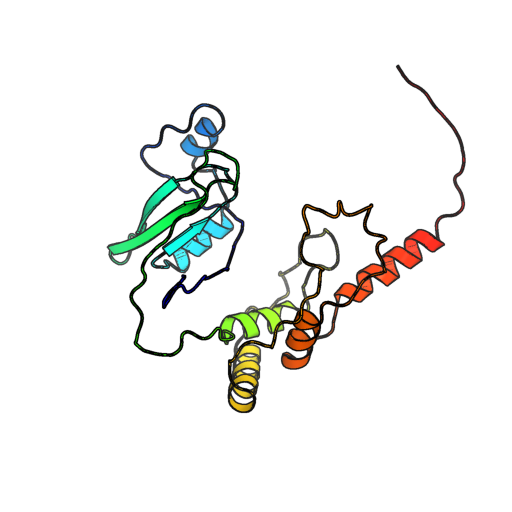 220 GLY A C 1
ATOM 1757 O O . GLY A 1 220 ? -26.243 29.826 -27.659 1.00 27.77 220 GLY A O 1
ATOM 1758 N N . TYR A 1 221 ? -27.509 28.786 -29.233 1.00 29.02 221 TYR A N 1
ATOM 1759 C CA . TYR A 1 221 ? -26.812 28.968 -30.514 1.00 29.02 221 TYR A CA 1
ATOM 1760 C C . TYR A 1 221 ? -25.343 29.438 -30.519 1.00 29.02 221 TYR A C 1
ATOM 1762 O O . TYR A 1 221 ? -25.035 30.569 -30.171 1.00 29.02 221 TYR A O 1
ATOM 1770 N N . SER A 1 222 ? -24.464 28.667 -31.161 1.00 28.69 222 SER A N 1
ATOM 1771 C CA . SER A 1 222 ? -24.200 28.831 -32.602 1.00 28.69 222 SER A CA 1
ATOM 1772 C C . SER A 1 222 ? -23.024 27.949 -33.018 1.00 28.69 222 SER A C 1
ATOM 1774 O O . SER A 1 222 ? -21.925 28.039 -32.479 1.00 28.69 222 SER A O 1
ATOM 1776 N N . SER A 1 223 ? -23.273 27.117 -34.024 1.00 37.81 223 SER A N 1
ATOM 1777 C CA . SER A 1 223 ? -22.280 26.599 -34.963 1.00 37.81 223 SER A CA 1
ATOM 1778 C C . SER A 1 223 ? -21.337 27.697 -35.450 1.00 37.81 223 SER A C 1
ATOM 1780 O O . SER A 1 223 ? -21.844 28.765 -35.772 1.00 37.81 223 SER A O 1
ATOM 1782 N N . PHE A 1 224 ? -20.037 27.418 -35.586 1.00 27.64 224 PHE A N 1
ATOM 1783 C CA . PHE A 1 224 ? -19.231 27.815 -36.750 1.00 27.64 224 PHE A CA 1
ATOM 1784 C C . PHE A 1 224 ? -17.904 27.032 -36.771 1.00 27.64 224 PHE A C 1
ATOM 1786 O O . PHE A 1 224 ? -17.112 27.085 -35.836 1.00 27.64 224 PHE A O 1
ATOM 1793 N N . VAL A 1 225 ? -17.736 26.279 -37.857 1.00 32.19 225 VAL A N 1
ATOM 1794 C CA . VAL A 1 225 ? -16.489 25.732 -38.428 1.00 32.19 225 VAL A CA 1
ATOM 1795 C C . VAL A 1 225 ? -15.986 26.813 -39.411 1.00 32.19 225 VAL A C 1
ATOM 1797 O O . VAL A 1 225 ? -16.836 27.514 -39.976 1.00 32.19 225 VAL A O 1
ATOM 1800 N N . PRO A 1 226 ? -14.672 27.064 -39.549 1.00 38.41 226 PRO A N 1
ATOM 1801 C CA . PRO A 1 226 ? -13.803 26.281 -40.443 1.00 38.41 226 PRO A CA 1
ATOM 1802 C C . PRO A 1 226 ? -12.636 25.588 -39.735 1.00 38.41 226 PRO A C 1
ATOM 1804 O O . PRO A 1 226 ? -12.054 26.197 -38.811 1.00 38.41 226 PRO A O 1
#